Protein AF-0000000076877101 (afdb_homodimer)

Radius of gyration: 29.01 Å; Cα contacts (8 Å, |Δi|>4): 256; chains: 2; bounding box: 84×132×28 Å

Solvent-accessible surface area (backbone atoms only — not comparable to full-atom values): 14189 Å² total; per-residue (Å²): 135,83,81,74,81,75,78,77,70,70,66,74,58,49,72,70,53,48,67,68,64,48,68,69,69,80,59,75,56,67,79,62,73,65,81,62,77,87,63,88,58,64,67,68,50,33,11,82,82,75,69,39,72,47,88,48,38,23,28,36,61,80,17,48,58,29,27,47,70,52,52,51,51,44,43,72,72,70,49,62,43,35,93,74,74,63,43,76,42,89,48,90,58,69,29,52,33,51,41,49,47,50,52,47,50,51,54,53,55,58,65,64,52,67,85,118,136,81,82,74,80,77,78,76,68,70,66,76,57,48,72,71,54,48,65,68,65,49,69,68,70,82,60,75,57,69,78,62,73,64,81,62,76,86,64,89,58,63,65,68,50,34,11,78,82,75,68,38,73,47,86,47,38,24,29,34,61,82,17,48,57,29,28,46,70,52,52,50,50,44,42,72,72,71,49,60,43,35,92,74,76,64,42,77,44,88,48,88,59,70,30,51,32,51,42,46,48,51,51,47,50,52,53,55,56,56,66,67,54,66,86,119

InterPro domains:
  IPR003613 U-box domain [PF04564] (41-112)
  IPR003613 U-box domain [PS51698] (40-114)
  IPR003613 U-box domain [SM00504] (44-107)
  IPR013083 Zinc finger, RING/FYVE/PHD-type [G3DSA:3.30.40.10] (32-115)
  IPR051348 U-box domain-containing ubiquitin ligases [PTHR45647] (1-112)

pLDDT: mean 77.0, std 26.22, range [33.94, 98.94]

Nearest PDB structures (foldseek):
  7xed-assembly1_C  TM=9.890E-01  e=1.936E-07  Oryza sativa Japonica Group
  7xed-assembly1_D  TM=9.614E-01  e=2.362E-07  Oryza sativa Japonica Group
  7c96-assembly1_B  TM=9.802E-01  e=8.340E-07  Glycine soja
  2f42-assembly1_A-2  TM=7.583E-01  e=2.464E-05  Danio rerio
  2c2l-assembly3_C  TM=6.964E-01  e=3.922E-05  Mus musculus

Secondary structure (DSSP, 8-state):
--------TTGGGHHHHHHHHS--------------SS--S-GGGB-TTT-SB-SSEEE-TTS-EEEHHHHHHHHHTT--B-TTT-PBPS----EE-HHHHHHHHHHHHHHHS---/--------TTGGGHHHHHHHHS--------------SS--S-GGGB-TTT-SB-SSEEE-TTS-EEEHHHHHHHHHTT--B-TTT-PBPS----EE-HHHHHHHHHHHHHHHS---

Organism: Aegilops tauschii subsp. strangulata (NCBI:txid200361)

Structure (mmCIF, N/CA/C/O backbone):
data_AF-0000000076877101-model_v1
#
loop_
_entity.id
_entity.type
_entity.pdbx_description
1 polymer 'RING-type E3 ubiquitin transferase'
#
loop_
_atom_site.group_PDB
_atom_site.id
_atom_site.type_symbol
_atom_site.label_atom_id
_atom_site.label_alt_id
_atom_site.label_comp_id
_atom_site.label_asym_id
_atom_site.label_entity_id
_atom_site.label_seq_id
_atom_site.pdbx_PDB_ins_code
_atom_site.Cartn_x
_atom_site.Cartn_y
_atom_site.Cartn_z
_atom_site.occupancy
_atom_site.B_iso_or_equiv
_atom_site.auth_seq_id
_atom_site.auth_comp_id
_atom_site.auth_asym_id
_atom_site.auth_atom_id
_atom_site.pdbx_PDB_model_num
ATOM 1 N N . MET A 1 1 ? -54.219 56.219 13.445 1 34.09 1 MET A N 1
ATOM 2 C CA . MET A 1 1 ? -52.969 56.156 12.656 1 34.09 1 MET A CA 1
ATOM 3 C C . MET A 1 1 ? -52.531 54.688 12.461 1 34.09 1 MET A C 1
ATOM 5 O O . MET A 1 1 ? -52.312 53.969 13.43 1 34.09 1 MET A O 1
ATOM 9 N N . THR A 1 2 ? -52.875 54.094 11.297 1 36.56 2 THR A N 1
ATOM 10 C CA . THR A 1 2 ? -52.688 52.75 10.734 1 36.56 2 THR A CA 1
ATOM 11 C C . THR A 1 2 ? -51.219 52.375 10.711 1 36.56 2 THR A C 1
ATOM 13 O O . THR A 1 2 ? -50.344 53.219 10.484 1 36.56 2 THR A O 1
ATOM 16 N N . ARG A 1 3 ? -50.875 51.469 11.562 1 47.56 3 ARG A N 1
ATOM 17 C CA . ARG A 1 3 ? -49.594 50.75 11.719 1 47.56 3 ARG A CA 1
ATOM 18 C C . ARG A 1 3 ? -49.094 50.25 10.375 1 47.56 3 ARG A C 1
ATOM 20 O O . ARG A 1 3 ? -49.688 49.375 9.758 1 47.56 3 ARG A O 1
ATOM 27 N N . GLU A 1 4 ? -48.5 51.156 9.492 1 41.31 4 GLU A N 1
ATOM 28 C CA . GLU A 1 4 ? -47.969 50.875 8.164 1 41.31 4 GLU A CA 1
ATOM 29 C C . GLU A 1 4 ? -47.062 49.625 8.188 1 41.31 4 GLU A C 1
ATOM 31 O O . GLU A 1 4 ? -46.375 49.375 9.188 1 41.31 4 GLU A O 1
ATOM 36 N N . LYS A 1 5 ? -47.312 48.75 7.289 1 45.34 5 LYS A N 1
ATOM 37 C CA . LYS A 1 5 ? -46.719 47.5 6.801 1 45.34 5 LYS A CA 1
ATOM 38 C C . LYS A 1 5 ? -45.219 47.656 6.594 1 45.34 5 LYS A C 1
ATOM 40 O O . LYS A 1 5 ? -44.781 48.469 5.789 1 45.34 5 LYS A O 1
ATOM 45 N N . ARG A 1 6 ? -44.375 47.375 7.617 1 48.03 6 ARG A N 1
ATOM 46 C CA . ARG A 1 6 ? -42.938 47.281 7.465 1 48.03 6 ARG A CA 1
ATOM 47 C C . ARG A 1 6 ? -42.562 46.312 6.34 1 48.03 6 ARG A C 1
ATOM 49 O O . ARG A 1 6 ? -43.031 45.188 6.305 1 48.03 6 ARG A O 1
ATOM 56 N N . PRO A 1 7 ? -42.125 46.781 5.133 1 46.41 7 PRO A N 1
ATOM 57 C CA . PRO A 1 7 ? -41.719 45.938 4.012 1 46.41 7 PRO A CA 1
ATOM 58 C C . PRO A 1 7 ?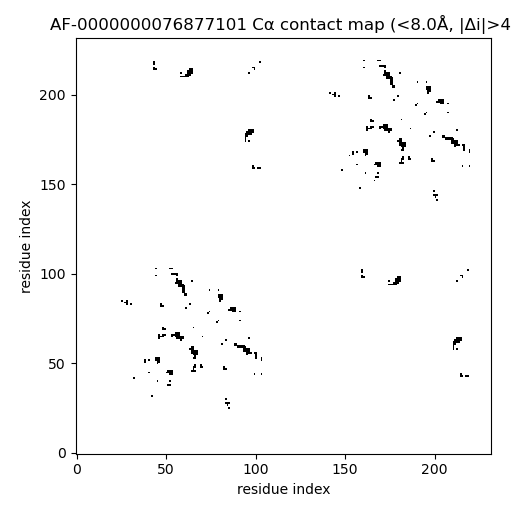 -40.75 44.844 4.422 1 46.41 7 PRO A C 1
ATOM 60 O O . PRO A 1 7 ? -39.969 45 5.367 1 46.41 7 PRO A O 1
ATOM 63 N N . ASP A 1 8 ? -41.125 43.531 4.277 1 42.31 8 ASP A N 1
ATOM 64 C CA . ASP A 1 8 ? -40.406 42.281 4.465 1 42.31 8 ASP A CA 1
ATOM 65 C C . ASP A 1 8 ? -39.094 42.281 3.688 1 42.31 8 ASP A C 1
ATOM 67 O O . ASP A 1 8 ? -39.094 42.188 2.461 1 42.31 8 ASP A O 1
ATOM 71 N N . LEU A 1 9 ? -38.094 43.094 4.117 1 47.84 9 LEU A N 1
ATOM 72 C CA . LEU A 1 9 ? -36.719 43.188 3.611 1 47.84 9 LEU A CA 1
ATOM 73 C C . LEU A 1 9 ? -36.125 41.812 3.42 1 47.84 9 LEU A C 1
ATOM 75 O O . LEU A 1 9 ? -35 41.688 2.916 1 47.84 9 LEU A O 1
ATOM 79 N N . LEU A 1 10 ? -36.781 40.781 3.863 1 47.84 10 LEU A N 1
ATOM 80 C CA . LEU A 1 10 ? -36.156 39.469 3.809 1 47.84 10 LEU A CA 1
ATOM 81 C C . LEU A 1 10 ? -36.031 38.969 2.369 1 47.84 10 LEU A C 1
ATOM 83 O O . LEU A 1 10 ? -35.125 38.188 2.049 1 47.84 10 LEU A O 1
ATOM 87 N N . THR A 1 11 ? -36.875 39.469 1.433 1 45.69 11 THR A N 1
ATOM 88 C CA . THR A 1 11 ? -36.875 38.781 0.138 1 45.69 11 THR A CA 1
ATOM 89 C C . THR A 1 11 ? -35.656 39.188 -0.667 1 45.69 11 THR A C 1
ATOM 91 O O . THR A 1 11 ? -35.219 38.469 -1.562 1 45.69 11 THR A O 1
ATOM 94 N N . LYS A 1 12 ? -35.156 40.469 -0.638 1 45.28 12 LYS A N 1
ATOM 95 C CA . LYS A 1 12 ? -34.188 40.906 -1.624 1 45.28 12 LYS A CA 1
ATOM 96 C C . LYS A 1 12 ? -32.812 40.344 -1.335 1 45.28 12 LYS A C 1
ATOM 98 O O . LYS A 1 12 ? -31.875 40.531 -2.105 1 45.28 12 LYS A O 1
ATOM 103 N N . VAL A 1 13 ? -32.562 39.938 -0.136 1 51.44 13 VAL A N 1
ATOM 104 C CA . VAL A 1 13 ? -31.188 39.531 0.134 1 51.44 13 VAL A CA 1
ATOM 105 C C . VAL A 1 13 ? -30.984 38.094 -0.354 1 51.44 13 VAL A C 1
ATOM 107 O O . VAL A 1 13 ? -29.891 37.531 -0.226 1 51.44 13 VAL A O 1
ATOM 110 N N . TRP A 1 14 ? -32 37.406 -0.933 1 48.5 14 TRP A N 1
ATOM 111 C CA . TRP A 1 14 ? -31.844 36 -1.299 1 48.5 14 TRP A CA 1
ATOM 112 C C . TRP A 1 14 ? -30.906 35.875 -2.5 1 48.5 14 TRP A C 1
ATOM 114 O O . TRP A 1 14 ? -30.109 34.938 -2.57 1 48.5 14 TRP A O 1
ATOM 124 N N . PRO A 1 15 ? -31.078 36.719 -3.537 1 45.41 15 PRO A N 1
ATOM 125 C CA . PRO A 1 15 ? -30.266 36.406 -4.715 1 45.41 15 PRO A CA 1
ATOM 126 C C . PRO A 1 15 ? -28.766 36.531 -4.441 1 45.41 15 PRO A C 1
ATOM 128 O O . PRO A 1 15 ? -27.938 35.969 -5.152 1 45.41 15 PRO A O 1
ATOM 131 N N . VAL A 1 16 ? -28.328 37.5 -3.691 1 48.97 16 VAL A N 1
ATOM 132 C CA . VAL A 1 16 ? -26.891 37.719 -3.514 1 48.97 16 VAL A CA 1
ATOM 133 C C . VAL A 1 16 ? -26.297 36.562 -2.715 1 48.97 16 VAL A C 1
ATOM 135 O O . VAL A 1 16 ? -25.141 36.188 -2.912 1 48.97 16 VAL A O 1
ATOM 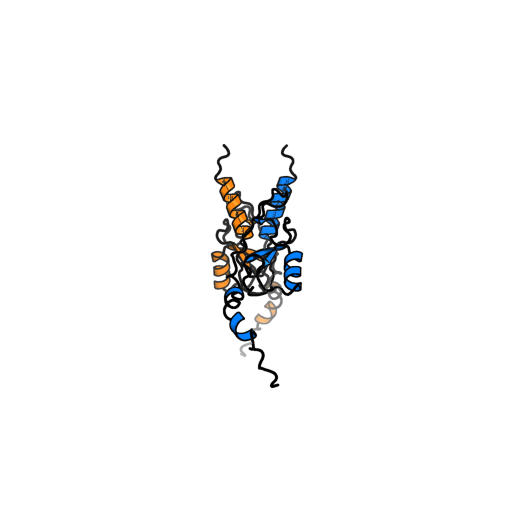138 N N . VAL A 1 17 ? -27.062 36.062 -1.739 1 51.53 17 VAL A N 1
ATOM 139 C CA . VAL A 1 17 ? -26.453 35.031 -0.875 1 51.53 17 VAL A CA 1
ATOM 140 C C . VAL A 1 17 ? -26.484 33.688 -1.571 1 51.53 17 VAL A C 1
ATOM 142 O O . VAL A 1 17 ? -25.844 32.719 -1.116 1 51.53 17 VAL A O 1
ATOM 145 N N . GLU A 1 18 ? -27.25 33.531 -2.65 1 46.06 18 GLU A N 1
ATOM 146 C CA . GLU A 1 18 ? -27.297 32.219 -3.311 1 46.06 18 GLU A CA 1
ATOM 147 C C . GLU A 1 18 ? -25.922 31.797 -3.824 1 46.06 18 GLU A C 1
ATOM 149 O O . GLU A 1 18 ? -25.531 30.641 -3.699 1 46.06 18 GLU A O 1
ATOM 154 N N . PRO A 1 19 ? -25.312 32.719 -4.578 1 42.44 19 PRO A N 1
ATOM 155 C CA . PRO A 1 19 ? -24.094 32.156 -5.121 1 42.44 19 PRO A CA 1
ATOM 156 C C . PRO A 1 19 ? -23.094 31.734 -4.031 1 42.44 19 PRO A C 1
ATOM 158 O O . PRO A 1 19 ? -22.156 30.984 -4.305 1 42.44 19 PRO A O 1
ATOM 161 N N . LEU A 1 20 ? -23.078 32.375 -2.908 1 42.19 20 LEU A N 1
ATOM 162 C CA . LEU A 1 20 ? -22.094 32.031 -1.896 1 42.19 20 LEU A CA 1
ATOM 163 C C . LEU A 1 20 ? -22.344 30.625 -1.355 1 42.19 20 LEU A C 1
ATOM 165 O O . LEU A 1 20 ? -21.453 30 -0.775 1 42.19 20 LEU A O 1
ATOM 169 N N . ILE A 1 21 ? -23.594 30.188 -1.267 1 41.97 21 ILE A N 1
ATOM 170 C CA . ILE A 1 21 ? -23.844 28.844 -0.77 1 41.97 21 ILE A CA 1
ATOM 171 C C . ILE A 1 21 ? -23.359 27.812 -1.79 1 41.97 21 ILE A C 1
ATOM 173 O O . ILE A 1 21 ? -23.5 26.609 -1.581 1 41.97 21 ILE A O 1
ATOM 177 N N . ARG A 1 22 ? -23.266 28.219 -3.012 1 39.84 22 ARG A N 1
ATOM 178 C CA . ARG A 1 22 ? -22.688 27.141 -3.805 1 39.84 22 ARG A CA 1
ATOM 179 C C . ARG A 1 22 ? -21.344 26.703 -3.246 1 39.84 22 ARG A C 1
ATOM 181 O O . ARG A 1 22 ? -20.453 27.531 -3.064 1 39.84 22 ARG A O 1
ATOM 188 N N . LYS A 1 23 ? -21.391 25.594 -2.518 1 37.59 23 LYS A N 1
ATOM 189 C CA . LYS A 1 23 ? -20.141 24.984 -2.035 1 37.59 23 LYS A CA 1
ATOM 190 C C . LYS A 1 23 ? -19.031 25.141 -3.062 1 37.59 23 LYS A C 1
ATOM 192 O O . LYS A 1 23 ? -19.203 24.797 -4.234 1 37.59 23 LYS A O 1
ATOM 197 N N . PRO A 1 24 ? -18.078 26.141 -2.936 1 38.06 24 PRO A N 1
ATOM 198 C CA . PRO A 1 24 ? -17.016 26.094 -3.943 1 38.06 24 PRO A CA 1
ATOM 199 C C . PRO A 1 24 ? -16.766 24.688 -4.465 1 38.06 24 PRO A C 1
ATOM 201 O O . PRO A 1 24 ? -17.047 23.703 -3.777 1 38.06 24 PRO A O 1
ATOM 204 N N . PRO A 1 25 ? -16.734 24.469 -5.742 1 36.94 25 PRO A N 1
ATOM 205 C CA . PRO A 1 25 ? -16.203 23.156 -6.09 1 36.94 25 PRO A CA 1
ATOM 206 C C . PRO A 1 25 ? -15.07 22.719 -5.156 1 36.94 25 PRO A C 1
ATOM 208 O O . PRO A 1 25 ? -14.414 23.547 -4.535 1 36.94 25 PRO A O 1
ATOM 211 N N . ALA A 1 26 ? -15.102 21.484 -4.652 1 37.72 26 ALA A N 1
ATOM 212 C CA . ALA A 1 26 ? -13.992 20.922 -3.883 1 37.72 26 ALA A CA 1
ATOM 213 C C . ALA A 1 26 ? -12.656 21.453 -4.395 1 37.72 26 ALA A C 1
ATOM 215 O O . ALA A 1 26 ? -12.266 21.172 -5.531 1 37.72 26 ALA A O 1
ATOM 216 N N . ALA A 1 27 ? -12.273 22.688 -4.234 1 37.41 27 ALA A N 1
ATOM 217 C CA . ALA A 1 27 ? -10.898 23.078 -4.547 1 37.41 27 ALA A CA 1
ATOM 218 C C . ALA A 1 27 ? -9.938 21.906 -4.363 1 37.41 27 ALA A C 1
ATOM 220 O O . ALA A 1 27 ? -10.156 21.047 -3.514 1 37.41 27 ALA A O 1
ATOM 221 N N . PRO A 1 28 ? -9.305 21.453 -5.434 1 40 28 PRO A N 1
ATOM 222 C CA . PRO A 1 28 ? -8.289 20.438 -5.125 1 40 28 PRO A CA 1
ATOM 223 C C . PRO A 1 28 ? -7.496 20.766 -3.861 1 40 28 PRO A C 1
ATOM 225 O O . PRO A 1 28 ? -7.012 21.891 -3.707 1 40 28 PRO A O 1
ATOM 228 N N . TRP A 1 29 ? -7.988 20.422 -2.676 1 36.59 29 TRP A N 1
ATOM 229 C CA . TRP A 1 29 ? -7.141 20.594 -1.498 1 36.59 29 TRP A CA 1
ATOM 230 C C . TRP A 1 29 ? -5.664 20.531 -1.879 1 36.59 29 TRP A C 1
ATOM 232 O O . TRP A 1 29 ? -5.23 19.625 -2.594 1 36.59 29 TRP A O 1
ATOM 242 N N . PRO A 1 30 ? -5.02 21.625 -2.158 1 37.66 30 PRO A N 1
ATOM 243 C CA . PRO A 1 30 ? -3.592 21.516 -2.469 1 37.66 30 PRO A CA 1
ATOM 244 C C . PRO A 1 30 ? -2.932 20.328 -1.768 1 37.66 30 PRO A C 1
ATOM 246 O O . PRO A 1 30 ? -3.211 20.062 -0.595 1 37.66 30 PRO A O 1
ATOM 249 N N . TYR A 1 31 ? -2.885 19.188 -2.443 1 40.59 31 TYR A N 1
ATOM 250 C CA . TYR A 1 31 ? -1.827 18.328 -1.901 1 40.59 31 TYR A CA 1
ATOM 251 C C . TYR A 1 31 ? -0.696 19.172 -1.326 1 40.59 31 TYR A C 1
ATOM 253 O O . TYR A 1 31 ? 0.129 19.719 -2.07 1 40.59 31 TYR A O 1
ATOM 261 N N . VAL A 1 32 ? -1.06 20.172 -0.537 1 34.5 32 VAL A N 1
ATOM 262 C CA . VAL A 1 32 ? 0.008 20.922 0.11 1 34.5 32 VAL A CA 1
ATOM 263 C C . VAL A 1 32 ? 1.109 19.969 0.571 1 34.5 32 VAL A C 1
ATOM 265 O O . VAL A 1 32 ? 0.858 19.062 1.359 1 34.5 32 VAL A O 1
ATOM 268 N N . GLN A 1 33 ? 1.848 19.469 -0.412 1 39.47 33 GLN A N 1
ATOM 269 C CA . GLN A 1 33 ? 3.137 19.031 0.106 1 39.47 33 GLN A CA 1
ATOM 270 C C . GLN A 1 33 ? 3.664 19.984 1.17 1 39.47 33 GLN A C 1
ATOM 272 O O . GLN A 1 33 ? 4.23 21.031 0.846 1 39.47 33 GLN A O 1
ATOM 277 N N . SER A 1 34 ? 2.814 20.375 2.041 1 35.78 34 SER A N 1
ATOM 278 C CA . SER A 1 34 ? 3.42 21.234 3.059 1 35.78 34 SER A CA 1
ATOM 279 C C . SER A 1 34 ? 4.836 20.766 3.389 1 35.78 34 SER A C 1
ATOM 281 O O . SER A 1 34 ? 5.074 19.578 3.629 1 35.78 34 SER A O 1
ATOM 283 N N . ALA A 1 35 ? 5.781 21.422 2.795 1 37.06 35 ALA A N 1
ATOM 284 C CA . ALA A 1 35 ? 7.176 21.375 3.227 1 37.06 35 ALA A CA 1
ATOM 285 C C . ALA A 1 35 ? 7.273 21.297 4.75 1 37.06 35 ALA A C 1
ATOM 287 O O . ALA A 1 35 ? 7.777 22.234 5.391 1 37.06 35 ALA A O 1
ATOM 288 N N . VAL A 1 36 ? 6.207 21.172 5.434 1 37.91 36 VAL A N 1
ATOM 289 C CA . VAL A 1 36 ? 6.445 21.438 6.844 1 37.91 36 VAL A CA 1
ATOM 290 C C . VAL A 1 36 ? 7.715 20.734 7.305 1 37.91 36 VAL A C 1
ATOM 292 O O . VAL A 1 36 ? 8.633 21.359 7.832 1 37.91 36 VAL A O 1
ATOM 295 N N . THR A 1 37 ? 7.523 19.797 8.477 1 40.06 37 THR A N 1
ATOM 296 C CA . THR A 1 37 ? 8.586 19.484 9.422 1 40.06 37 THR A CA 1
ATOM 297 C C . THR A 1 37 ? 9.75 18.797 8.727 1 40.06 37 THR A C 1
ATOM 299 O O . THR A 1 37 ? 9.586 18.25 7.629 1 40.06 37 THR A O 1
ATOM 302 N N . GLY A 1 38 ? 10.977 18.844 9.469 1 44.06 38 GLY A N 1
ATOM 303 C CA . GLY A 1 38 ? 12.344 18.344 9.438 1 44.06 38 GLY A CA 1
ATOM 304 C C . GLY A 1 38 ? 12.461 16.938 8.875 1 44.06 38 GLY A C 1
ATOM 305 O O . GLY A 1 38 ? 13.516 16.312 8.977 1 44.06 38 GLY A O 1
ATOM 306 N N . SER A 1 39 ? 11.312 16.219 8.789 1 56.22 39 SER A N 1
ATOM 307 C CA . SER A 1 39 ? 11.758 14.875 8.43 1 56.22 39 SER A CA 1
ATOM 308 C C . SER A 1 39 ? 12.18 14.805 6.965 1 56.22 39 SER A C 1
ATOM 310 O O . SER A 1 39 ? 11.469 15.289 6.086 1 56.22 39 SER A O 1
ATOM 312 N N . TYR A 1 40 ? 13.328 14.82 6.609 1 77.81 40 TYR A N 1
ATOM 313 C CA . TYR A 1 40 ? 14.055 14.57 5.371 1 77.81 40 TYR A CA 1
ATOM 314 C C . TYR A 1 40 ? 13.562 13.289 4.707 1 77.81 40 TYR A C 1
ATOM 316 O O . TYR A 1 40 ? 14.047 12.914 3.633 1 77.81 40 TYR A O 1
ATOM 324 N N . ALA A 1 41 ? 12.305 12.836 5.273 1 90.44 41 ALA A N 1
ATOM 325 C CA . ALA A 1 41 ? 11.844 11.57 4.699 1 90.44 41 ALA A CA 1
ATOM 326 C C . ALA A 1 41 ? 11.016 11.812 3.441 1 90.44 41 ALA A C 1
ATOM 328 O O . ALA A 1 41 ? 10.32 12.82 3.332 1 90.44 41 ALA A O 1
ATOM 329 N N . PRO A 1 42 ? 11.109 10.938 2.486 1 94.06 42 PRO A N 1
ATOM 330 C CA . PRO A 1 42 ? 10.242 11.055 1.309 1 94.06 42 PRO A CA 1
ATOM 331 C C . PRO A 1 42 ? 8.773 11.234 1.674 1 94.06 42 PRO A C 1
ATOM 333 O O . PRO A 1 42 ? 8.289 10.617 2.623 1 94.06 42 PRO A O 1
ATOM 336 N N . ASN A 1 43 ? 8.07 11.938 0.983 1 95 43 ASN A N 1
ATOM 337 C CA . ASN A 1 43 ? 6.695 12.32 1.293 1 95 43 ASN A CA 1
ATOM 338 C C . ASN A 1 43 ? 5.773 11.109 1.33 1 95 43 ASN A C 1
ATOM 340 O O . ASN A 1 43 ? 4.805 11.078 2.092 1 95 4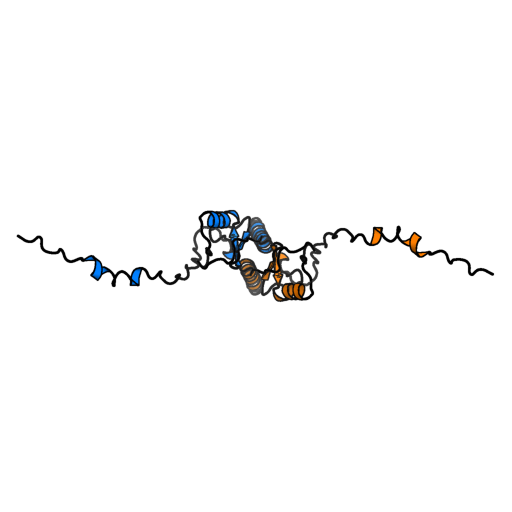3 ASN A O 1
ATOM 344 N N . HIS A 1 44 ? 6.027 10.164 0.473 1 96.69 44 HIS A N 1
ATOM 345 C CA . HIS A 1 44 ? 5.125 9.023 0.356 1 96.69 44 HIS A CA 1
ATOM 346 C C . HIS A 1 44 ? 5.207 8.133 1.588 1 96.69 44 HIS A C 1
ATOM 348 O O . HIS A 1 44 ? 4.395 7.219 1.751 1 96.69 44 HIS A O 1
ATOM 354 N N . LEU A 1 45 ? 6.152 8.383 2.475 1 98.12 45 LEU A N 1
ATOM 355 C CA . L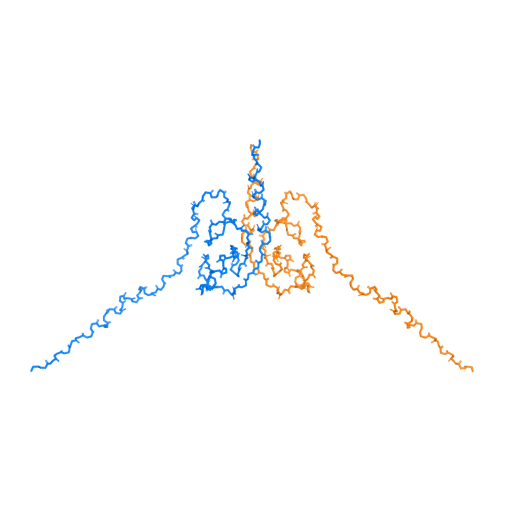EU A 1 45 ? 6.273 7.629 3.715 1 98.12 45 LEU A CA 1
ATOM 356 C C . LEU A 1 45 ? 5.602 8.367 4.871 1 98.12 45 LEU A C 1
ATOM 358 O O . LEU A 1 45 ? 5.445 7.809 5.957 1 98.12 45 LEU A O 1
ATOM 362 N N . ILE A 1 46 ? 5.188 9.625 4.648 1 97.94 46 ILE A N 1
ATOM 363 C CA . ILE A 1 46 ? 4.613 10.516 5.656 1 97.94 46 ILE A CA 1
ATOM 364 C C . ILE A 1 46 ? 3.09 10.43 5.613 1 97.94 46 ILE A C 1
ATOM 366 O O . ILE A 1 46 ? 2.492 10.461 4.535 1 97.94 46 ILE A O 1
ATOM 370 N N . CYS A 1 47 ? 2.502 10.25 6.715 1 98.56 47 CYS A N 1
ATOM 371 C CA . CYS A 1 47 ? 1.046 10.258 6.797 1 98.56 47 CYS A CA 1
ATOM 372 C C . CYS A 1 47 ? 0.486 11.648 6.523 1 98.56 47 CYS A C 1
ATOM 374 O O . CYS A 1 47 ? 0.86 12.609 7.191 1 98.56 47 CYS A O 1
ATOM 376 N N . PRO A 1 48 ? -0.491 11.719 5.629 1 98.06 48 PRO A N 1
ATOM 377 C CA . PRO A 1 48 ? -1.023 13.047 5.301 1 98.06 48 PRO A CA 1
ATOM 378 C C . PRO A 1 48 ? -1.842 13.648 6.438 1 98.06 48 PRO A C 1
ATOM 380 O O . PRO A 1 48 ? -2.064 14.867 6.461 1 98.06 48 PRO A O 1
ATOM 383 N N . ILE A 1 49 ? -2.395 12.859 7.324 1 98 49 ILE A N 1
ATOM 384 C CA . ILE A 1 49 ? -3.178 13.359 8.445 1 98 49 ILE A CA 1
ATOM 385 C C . ILE A 1 49 ? -2.248 13.758 9.594 1 98 49 ILE A C 1
ATOM 387 O O . ILE A 1 49 ? -2.281 14.891 10.062 1 98 49 ILE A O 1
ATOM 391 N N . SER A 1 50 ? -1.356 12.836 10.07 1 97.62 50 SER A N 1
ATOM 392 C CA . SER A 1 50 ? -0.518 13.07 11.234 1 97.62 50 SER A CA 1
ATOM 393 C C . SER A 1 50 ? 0.755 13.828 10.867 1 97.62 50 SER A C 1
ATOM 395 O O . SER A 1 50 ? 1.448 14.352 11.734 1 97.62 50 SER A O 1
ATOM 397 N N . MET A 1 51 ? 1.149 13.797 9.625 1 96.81 51 MET A N 1
ATOM 398 C CA . MET A 1 51 ? 2.322 14.484 9.086 1 96.81 51 MET A CA 1
ATOM 399 C C . MET A 1 51 ? 3.605 13.922 9.688 1 96.81 51 MET A C 1
ATOM 401 O O . MET A 1 51 ? 4.59 14.641 9.844 1 96.81 51 MET A O 1
ATOM 405 N N . ASP A 1 52 ? 3.605 12.711 10.062 1 97 52 ASP A N 1
ATOM 406 C CA . ASP A 1 52 ? 4.754 11.961 10.562 1 97 52 ASP A CA 1
ATOM 407 C C . ASP A 1 52 ? 4.977 10.688 9.742 1 97 52 ASP A C 1
ATOM 409 O O . ASP A 1 52 ? 4.07 10.227 9.047 1 97 52 ASP A O 1
ATOM 413 N N . ILE A 1 53 ? 6.234 10.203 9.828 1 97.75 53 ILE A N 1
ATOM 414 C CA . ILE A 1 53 ? 6.492 8.906 9.211 1 97.75 53 ILE A CA 1
ATOM 415 C C . ILE A 1 53 ? 5.531 7.863 9.773 1 97.75 53 ILE A C 1
ATOM 417 O O . ILE A 1 53 ? 5.312 7.805 10.984 1 97.75 53 ILE A O 1
ATOM 421 N N . MET A 1 54 ? 4.984 7.082 8.914 1 98.44 54 MET A N 1
ATOM 422 C CA . MET A 1 54 ? 3.961 6.141 9.359 1 98.44 54 MET A CA 1
ATOM 423 C C . MET A 1 54 ? 4.594 4.957 10.086 1 98.44 54 MET A C 1
ATOM 425 O O . MET A 1 54 ? 5.641 4.457 9.672 1 98.44 54 MET A O 1
ATOM 429 N N . LYS A 1 55 ? 3.928 4.535 11.141 1 98.56 55 LYS A N 1
ATOM 430 C CA . LYS A 1 55 ? 4.344 3.352 11.891 1 98.56 55 LYS A CA 1
ATOM 431 C C . LYS A 1 55 ? 3.443 2.16 11.578 1 98.56 55 LYS A C 1
ATOM 433 O O . LYS A 1 55 ? 3.889 1.011 11.625 1 98.56 55 LYS A O 1
ATOM 438 N N . ASP A 1 56 ? 2.248 2.426 11.32 1 98.81 56 ASP A N 1
ATOM 439 C CA . ASP A 1 56 ? 1.235 1.436 10.969 1 98.81 56 ASP A CA 1
ATOM 440 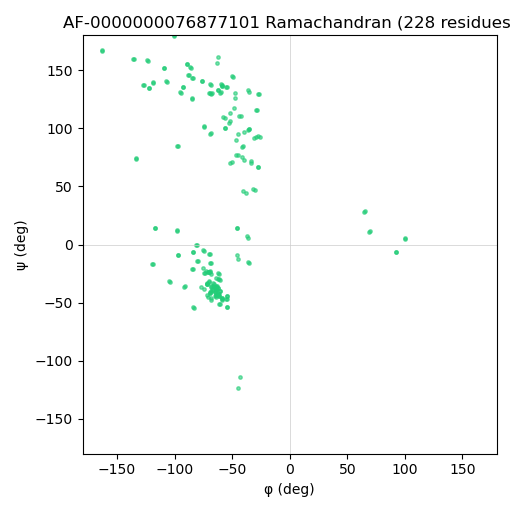C C . ASP A 1 56 ? 0.43 1.884 9.75 1 98.81 56 ASP A C 1
ATOM 442 O O . ASP A 1 56 ? -0.746 2.234 9.875 1 98.81 56 ASP A O 1
ATOM 446 N N . PRO A 1 57 ? 1.098 1.787 8.617 1 98.94 57 PRO A N 1
ATOM 447 C CA . PRO A 1 57 ? 0.433 2.275 7.41 1 98.94 57 PRO A CA 1
ATOM 448 C C . PRO A 1 57 ? -0.742 1.396 6.988 1 98.94 57 PRO A C 1
A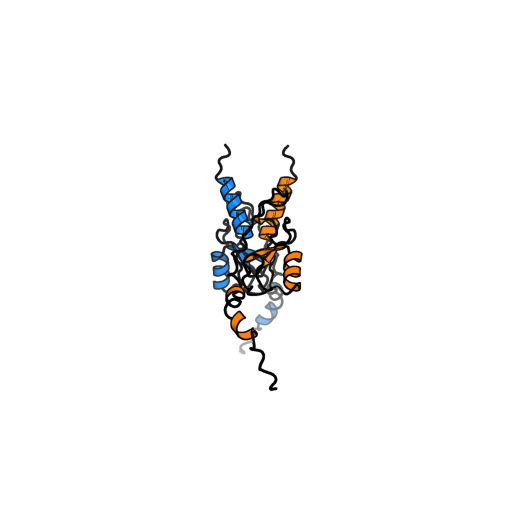TOM 450 O O . PRO A 1 57 ? -0.61 0.172 6.926 1 98.94 57 PRO A O 1
ATOM 453 N N . GLN A 1 58 ? -1.879 2.008 6.727 1 98.94 58 GLN A N 1
ATOM 454 C CA . GLN A 1 58 ? -3.098 1.359 6.25 1 98.94 58 GLN A CA 1
ATOM 455 C C . GLN A 1 58 ? -3.625 2.037 4.988 1 98.94 58 GLN A C 1
ATOM 457 O O . GLN A 1 58 ? -3.648 3.266 4.902 1 98.94 58 GLN A O 1
ATOM 462 N N . VAL A 1 59 ? -4.039 1.234 4.031 1 98.81 59 VAL A N 1
ATOM 463 C CA . VAL A 1 59 ? -4.625 1.771 2.809 1 98.81 59 VAL A CA 1
ATOM 464 C C . VAL A 1 59 ? -6.141 1.854 2.953 1 98.81 59 VAL A C 1
ATOM 466 O O . VAL A 1 59 ? -6.773 0.923 3.455 1 98.81 59 VAL A O 1
ATOM 469 N N . ALA A 1 60 ? -6.672 2.955 2.527 1 98.62 60 ALA A N 1
ATOM 470 C CA . ALA A 1 60 ? -8.117 3.145 2.531 1 98.62 60 ALA A CA 1
ATOM 471 C C . ALA A 1 60 ? -8.703 2.918 1.139 1 98.62 60 ALA A C 1
ATOM 473 O O . ALA A 1 60 ? -7.973 2.6 0.197 1 98.62 60 ALA A O 1
ATOM 474 N N . SER A 1 61 ? -10.031 3.062 1.068 1 97.81 61 SER A N 1
ATOM 475 C CA . SER A 1 61 ? -10.727 2.719 -0.166 1 97.81 61 SER A CA 1
ATOM 476 C C . SER A 1 61 ? -10.383 3.695 -1.285 1 97.81 61 SER A C 1
ATOM 478 O O . SER A 1 61 ? -10.594 3.398 -2.463 1 97.81 61 SER A O 1
ATOM 480 N N . ASP A 1 62 ? -9.812 4.848 -0.935 1 97.69 62 ASP A N 1
ATOM 481 C CA . ASP A 1 62 ? -9.422 5.824 -1.944 1 97.69 62 ASP A CA 1
ATOM 482 C C . ASP A 1 62 ? -8.047 5.488 -2.525 1 97.69 62 ASP A C 1
ATOM 484 O O . ASP A 1 62 ? -7.574 6.164 -3.441 1 97.69 62 ASP A O 1
ATOM 488 N N . GLY A 1 63 ? -7.348 4.496 -1.98 1 98.38 63 GLY A N 1
ATOM 489 C CA . GLY A 1 63 ? -6.043 4.098 -2.48 1 98.38 63 GLY A CA 1
ATOM 490 C C . GLY A 1 63 ? -4.895 4.797 -1.775 1 98.38 63 GLY A C 1
ATOM 491 O O . GLY A 1 63 ? -3.729 4.469 -2 1 98.38 63 GLY A O 1
ATOM 492 N N . PHE A 1 64 ? -5.188 5.73 -0.937 1 98.62 64 PHE A N 1
ATOM 493 C CA . PHE A 1 64 ? -4.137 6.41 -0.186 1 98.62 64 PHE A CA 1
ATOM 494 C C . PHE A 1 64 ? -3.848 5.68 1.121 1 98.62 64 PHE A C 1
ATOM 496 O O . PHE A 1 64 ? -4.688 4.922 1.613 1 98.62 64 PHE A O 1
ATOM 503 N N . THR A 1 65 ? -2.662 5.902 1.569 1 98.88 65 THR A N 1
ATOM 504 C CA . THR A 1 65 ? -2.227 5.254 2.803 1 98.88 65 THR A CA 1
ATOM 505 C C . THR A 1 65 ? -2.148 6.262 3.943 1 98.88 65 THR A C 1
ATOM 507 O O . THR A 1 65 ? -1.692 7.391 3.752 1 98.88 65 THR A O 1
ATOM 510 N N . TYR A 1 66 ? -2.566 5.812 5.109 1 98.88 66 TYR A N 1
ATOM 511 C CA . TYR A 1 66 ? -2.59 6.648 6.305 1 98.88 66 TYR A CA 1
ATOM 512 C C . TYR A 1 66 ? -2.053 5.891 7.512 1 98.88 66 TYR A C 1
ATOM 514 O O . TYR A 1 66 ? -2.027 4.656 7.516 1 98.88 66 TYR A O 1
ATOM 522 N N . GLU A 1 67 ? -1.654 6.652 8.484 1 98.88 67 GLU A N 1
ATOM 523 C CA . GLU A 1 67 ? -1.444 6.078 9.805 1 98.88 67 GLU A CA 1
ATOM 524 C C . GLU A 1 67 ? -2.746 5.52 10.383 1 98.88 67 GLU A C 1
ATOM 526 O O . GLU A 1 67 ? -3.773 6.203 10.375 1 98.88 67 GLU A O 1
ATOM 531 N N . ALA A 1 68 ? -2.701 4.359 10.891 1 98.81 68 ALA A N 1
ATOM 532 C CA . ALA A 1 68 ? -3.891 3.652 11.359 1 98.81 68 ALA A CA 1
ATOM 533 C C . ALA A 1 68 ? -4.668 4.5 12.359 1 98.81 68 ALA A C 1
ATOM 535 O O . ALA A 1 68 ? -5.863 4.742 12.18 1 98.81 68 ALA A O 1
ATOM 536 N N . GLU A 1 69 ? -4.023 4.965 13.383 1 98.75 69 GLU A N 1
ATOM 537 C CA . GLU A 1 69 ? -4.695 5.727 14.43 1 98.75 69 GLU A CA 1
ATOM 538 C C . GLU A 1 69 ? -5.293 7.02 13.883 1 98.75 69 GLU A C 1
ATOM 540 O O . GLU A 1 69 ? -6.391 7.418 14.273 1 98.75 69 GLU A O 1
ATOM 545 N N . ALA A 1 70 ? -4.586 7.594 12.992 1 98.81 70 ALA A N 1
ATOM 546 C CA . ALA A 1 70 ? -5.02 8.875 12.438 1 98.81 70 ALA A CA 1
ATOM 547 C C . ALA A 1 70 ? -6.285 8.703 11.602 1 98.81 70 ALA A C 1
ATOM 549 O O . ALA A 1 70 ? -7.246 9.461 11.758 1 98.81 70 ALA A O 1
ATOM 550 N N . ILE A 1 71 ? -6.344 7.73 10.711 1 98.81 71 ILE A N 1
ATOM 551 C CA . ILE A 1 71 ? -7.496 7.543 9.836 1 98.81 71 ILE A CA 1
ATOM 552 C C . ILE A 1 71 ? -8.68 7.023 10.641 1 98.81 71 ILE A C 1
ATOM 554 O O . ILE A 1 71 ? -9.836 7.367 10.359 1 98.81 71 ILE A O 1
ATOM 558 N N . MET A 1 72 ? -8.422 6.254 11.602 1 98.69 72 MET A N 1
ATOM 559 C CA . MET A 1 72 ? -9.508 5.785 12.461 1 98.69 72 MET A CA 1
ATOM 560 C C . MET A 1 72 ? -10.141 6.945 13.219 1 98.69 72 MET A C 1
ATOM 562 O O . MET A 1 72 ? -11.367 7.016 13.344 1 98.69 72 MET A O 1
ATOM 566 N N . ARG A 1 73 ? -9.312 7.805 13.758 1 98.62 73 ARG A N 1
ATOM 567 C CA . ARG A 1 73 ? -9.82 9 14.422 1 98.62 73 ARG A CA 1
ATOM 568 C C . ARG A 1 73 ? -10.617 9.867 13.445 1 98.62 73 ARG A C 1
ATOM 570 O O . ARG A 1 73 ? -11.641 10.445 13.82 1 98.62 73 ARG A O 1
ATOM 577 N N . TRP A 1 74 ? -10.078 9.922 12.258 1 98.5 74 TRP A N 1
ATOM 578 C CA . TRP A 1 74 ? -10.766 10.641 11.195 1 98.5 74 TRP A CA 1
ATOM 579 C C . TRP A 1 74 ? -12.188 10.117 11.008 1 98.5 74 TRP A C 1
ATOM 581 O O . TRP A 1 74 ? -13.141 10.898 11 1 98.5 74 TRP A O 1
ATOM 591 N N . PHE A 1 75 ? -12.359 8.852 10.961 1 98.19 75 PHE A N 1
ATOM 592 C CA . PHE A 1 75 ? -13.656 8.211 10.789 1 98.19 75 PHE A CA 1
ATOM 593 C C . PHE A 1 75 ? -14.523 8.406 12.031 1 98.19 75 PHE A C 1
ATOM 595 O O . PHE A 1 75 ? -15.719 8.664 11.922 1 98.19 75 PHE A O 1
ATOM 602 N N . ASP A 1 76 ? -13.891 8.289 13.164 1 97.88 76 ASP A N 1
ATOM 603 C CA . ASP A 1 76 ? -14.602 8.414 14.43 1 97.88 76 ASP A CA 1
ATOM 604 C C . ASP A 1 76 ? -15.211 9.805 14.586 1 97.88 76 ASP A C 1
ATOM 606 O O . ASP A 1 76 ? -16.219 9.984 15.281 1 97.88 76 ASP A O 1
ATOM 610 N N . GLY A 1 77 ? -14.555 10.727 13.984 1 97.56 77 GLY A N 1
ATOM 611 C CA . GLY A 1 77 ? -15.055 12.094 14.016 1 97.56 77 GLY A CA 1
ATOM 612 C C . GLY A 1 77 ? -16.25 12.305 13.109 1 97.56 77 GLY A C 1
ATOM 613 O O . GLY A 1 77 ? -16.812 13.406 13.062 1 97.56 77 GLY A O 1
ATOM 614 N N . GLY A 1 78 ? -16.656 11.312 12.32 1 96.88 78 GLY A N 1
ATOM 615 C CA . GLY A 1 78 ? -17.828 11.383 11.469 1 96.88 78 GLY A CA 1
ATOM 616 C C . GLY A 1 78 ? -17.5 11.672 10.016 1 96.88 78 GLY A C 1
ATOM 617 O O . GLY A 1 78 ? -18.391 11.844 9.195 1 96.88 78 GLY A O 1
ATOM 618 N N . ASN A 1 79 ? -16.188 11.719 9.727 1 97.31 79 ASN A N 1
ATOM 619 C CA . ASN A 1 79 ? -15.773 12.008 8.359 1 97.31 79 ASN A CA 1
ATOM 620 C C . ASN A 1 79 ? -15.758 10.75 7.496 1 97.31 79 ASN A C 1
ATOM 622 O O . ASN A 1 79 ? -15.086 9.773 7.824 1 97.31 79 ASN A O 1
ATOM 626 N N . ASN A 1 80 ? -16.484 10.844 6.371 1 97.38 80 ASN A N 1
ATOM 627 C CA . ASN A 1 80 ? -16.578 9.703 5.461 1 97.38 80 ASN A CA 1
ATOM 628 C C . ASN A 1 80 ? -15.969 10.031 4.098 1 97.38 80 ASN A C 1
ATOM 630 O O . ASN A 1 80 ? -16.234 9.336 3.117 1 97.38 80 ASN A O 1
ATOM 634 N N . ARG A 1 81 ? -15.25 11.102 4.082 1 98.44 81 ARG A N 1
ATOM 635 C CA . ARG A 1 81 ? -14.594 11.562 2.859 1 98.44 81 ARG A CA 1
ATOM 636 C C . ARG A 1 81 ? -13.086 11.375 2.945 1 98.44 81 ARG A C 1
ATOM 638 O O . ARG A 1 81 ? -12.516 11.391 4.039 1 98.44 81 ARG A O 1
ATOM 645 N N . SER A 1 82 ? -12.57 11.211 1.845 1 98.5 82 SER A N 1
ATOM 646 C CA . SER A 1 82 ? -11.125 11.078 1.779 1 98.5 82 SER A CA 1
ATOM 647 C C . SER A 1 82 ? -10.422 12.32 2.32 1 98.5 82 SER A C 1
ATOM 649 O O . SER A 1 82 ? -10.711 13.438 1.888 1 98.5 82 SER A O 1
ATOM 651 N N . PRO A 1 83 ? -9.453 12.156 3.215 1 98.19 83 PRO A N 1
ATOM 652 C CA . PRO A 1 83 ? -8.656 13.297 3.674 1 98.19 83 PRO A CA 1
ATOM 653 C C . PRO A 1 83 ? -7.883 13.969 2.543 1 98.19 83 PRO A C 1
ATOM 655 O O . PRO A 1 83 ? -7.594 15.164 2.613 1 98.19 83 PRO A O 1
ATOM 658 N N . MET A 1 84 ? -7.613 13.18 1.507 1 98.12 84 MET A N 1
ATOM 659 C CA . MET A 1 84 ? -6.699 13.641 0.466 1 98.12 84 MET A CA 1
ATOM 660 C C . MET A 1 84 ? -7.461 14.344 -0.652 1 98.12 84 MET A C 1
ATOM 662 O O . MET A 1 84 ? -6.957 15.305 -1.241 1 98.12 84 MET A O 1
ATOM 666 N N . THR A 1 85 ? -8.609 13.836 -0.905 1 97.38 85 THR A N 1
ATOM 667 C CA . THR A 1 85 ? -9.297 14.344 -2.086 1 97.38 85 THR A CA 1
ATOM 668 C C . THR A 1 85 ? -10.633 14.977 -1.701 1 97.38 85 THR A C 1
ATOM 670 O O . THR A 1 85 ? -11.25 15.68 -2.51 1 97.38 85 THR A O 1
ATOM 673 N N . ASN A 1 86 ? -11.133 14.672 -0.468 1 97.31 86 ASN A N 1
ATOM 674 C CA . ASN A 1 86 ? -12.406 15.141 0.06 1 97.31 86 ASN A CA 1
ATOM 675 C C . ASN A 1 86 ? -13.586 14.5 -0.669 1 97.31 86 ASN A C 1
ATOM 677 O O . ASN A 1 86 ? -14.711 14.992 -0.587 1 97.31 86 ASN A O 1
ATOM 681 N N . LEU A 1 87 ? -13.359 13.523 -1.439 1 98 87 LEU A N 1
ATOM 682 C CA . LEU A 1 87 ? -14.414 12.766 -2.1 1 98 87 LEU A CA 1
ATOM 683 C C . LEU A 1 87 ? -14.93 11.648 -1.196 1 98 87 LEU A C 1
ATOM 685 O O . LEU A 1 87 ? -14.203 11.164 -0.324 1 98 87 LEU A O 1
ATOM 689 N N . PRO A 1 88 ? -16.141 11.258 -1.369 1 98 88 PRO A N 1
ATOM 690 C CA . PRO A 1 88 ? -16.688 10.18 -0.545 1 98 88 PRO A CA 1
ATOM 691 C C . PRO A 1 88 ? -15.906 8.875 -0.684 1 98 88 PRO A C 1
ATOM 693 O O . PRO A 1 88 ? -15.492 8.516 -1.788 1 98 88 PRO A O 1
ATOM 696 N N . LEU A 1 89 ? -15.711 8.258 0.395 1 98.25 89 LEU A N 1
ATOM 697 C CA . LEU A 1 89 ? -15.094 6.938 0.408 1 98.25 89 LEU A CA 1
ATOM 698 C C . LEU A 1 89 ? -16.141 5.852 0.172 1 98.25 89 LEU A C 1
ATOM 700 O O . LEU A 1 89 ? -17.266 5.961 0.651 1 98.25 89 LEU A O 1
ATOM 704 N N . THR A 1 90 ? -15.734 4.867 -0.538 1 96.88 90 THR A N 1
ATOM 705 C CA . THR A 1 90 ? -16.672 3.787 -0.808 1 96.88 90 THR A CA 1
ATOM 706 C C . THR A 1 90 ? -16.891 2.934 0.439 1 96.88 90 THR A C 1
ATOM 708 O O . THR A 1 90 ? -17.922 2.266 0.569 1 96.88 90 THR A O 1
ATOM 711 N N . SER A 1 91 ? -15.961 2.926 1.324 1 96.38 91 SER A N 1
ATOM 712 C CA . SER A 1 91 ? -16.047 2.197 2.586 1 96.38 91 SER A CA 1
ATOM 713 C C . SER A 1 91 ? -15.008 2.699 3.586 1 96.38 91 SER A C 1
ATOM 715 O O . SER A 1 91 ? -14.094 3.438 3.219 1 96.38 91 SER A O 1
ATOM 717 N N . HIS A 1 92 ? -15.211 2.277 4.801 1 96.69 92 HIS A N 1
ATOM 718 C CA . HIS A 1 92 ? -14.258 2.637 5.848 1 96.69 92 HIS A CA 1
ATOM 719 C C . HIS A 1 92 ? -13.266 1.507 6.102 1 96.69 92 HIS A C 1
ATOM 721 O O . HIS A 1 92 ? -12.516 1.542 7.082 1 96.69 92 HIS A O 1
ATOM 727 N N . ASP A 1 93 ? -13.289 0.573 5.176 1 96.12 93 ASP A N 1
ATOM 728 C CA . ASP A 1 93 ? -12.383 -0.559 5.332 1 96.12 93 ASP A CA 1
ATOM 729 C C . ASP A 1 93 ? -10.93 -0.129 5.133 1 96.12 93 ASP A C 1
ATOM 731 O O . ASP A 1 93 ? -10.633 0.678 4.254 1 96.12 93 ASP A O 1
ATOM 735 N N . LEU A 1 94 ? -10.172 -0.677 6.008 1 98.12 94 LEU A N 1
ATOM 736 C CA . LEU A 1 94 ? -8.727 -0.442 5.945 1 98.12 94 LEU A CA 1
ATOM 737 C C . LEU A 1 94 ? -7.973 -1.75 5.738 1 98.12 94 LEU A C 1
ATOM 739 O O . LEU A 1 94 ? -8.336 -2.781 6.309 1 98.12 94 LEU A O 1
ATOM 743 N N . VAL A 1 95 ? -6.98 -1.68 4.914 1 98.19 95 VAL A N 1
ATOM 744 C CA . VAL A 1 95 ? -6.125 -2.836 4.676 1 98.19 95 VAL A CA 1
ATOM 745 C C . VAL A 1 95 ? -4.676 -2.48 5 1 98.19 95 VAL A C 1
ATOM 747 O O . VAL A 1 95 ? -4.184 -1.421 4.602 1 98.19 95 VAL A O 1
ATOM 750 N N . PRO A 1 96 ? -3.963 -3.361 5.734 1 98.62 96 PRO A N 1
ATOM 751 C CA . PRO A 1 96 ? -2.555 -3.074 6.016 1 98.62 96 PRO A CA 1
ATOM 752 C C . PRO A 1 96 ? -1.72 -2.918 4.746 1 98.62 96 PRO A C 1
ATOM 754 O O . PRO A 1 96 ? -1.93 -3.645 3.771 1 98.62 96 PRO A O 1
ATOM 757 N N . ASN A 1 97 ? -0.903 -1.952 4.75 1 98.81 97 ASN A N 1
ATOM 758 C CA . ASN A 1 97 ? 0.05 -1.764 3.66 1 98.81 97 ASN A CA 1
ATOM 759 C C . ASN A 1 97 ? 1.42 -2.338 4.012 1 98.81 97 ASN A C 1
ATOM 761 O O . ASN A 1 97 ? 2.326 -1.598 4.398 1 98.81 97 ASN A O 1
ATOM 765 N N . ARG A 1 98 ? 1.582 -3.557 3.801 1 98.38 98 ARG A N 1
ATOM 766 C CA . ARG A 1 98 ? 2.771 -4.277 4.242 1 98.38 98 ARG A CA 1
ATOM 767 C C . ARG A 1 98 ? 4 -3.846 3.449 1 98.38 98 ARG A C 1
ATOM 769 O O . ARG A 1 98 ? 5.09 -3.703 4.008 1 98.38 98 ARG A O 1
ATOM 776 N N . ALA A 1 99 ? 3.789 -3.699 2.197 1 98.44 99 ALA A N 1
ATOM 777 C CA . ALA A 1 99 ? 4.902 -3.295 1.345 1 98.44 99 ALA A CA 1
ATOM 778 C C . ALA A 1 99 ? 5.434 -1.922 1.752 1 98.44 99 ALA A C 1
ATOM 780 O O . ALA A 1 99 ? 6.648 -1.704 1.789 1 98.44 99 ALA A O 1
ATO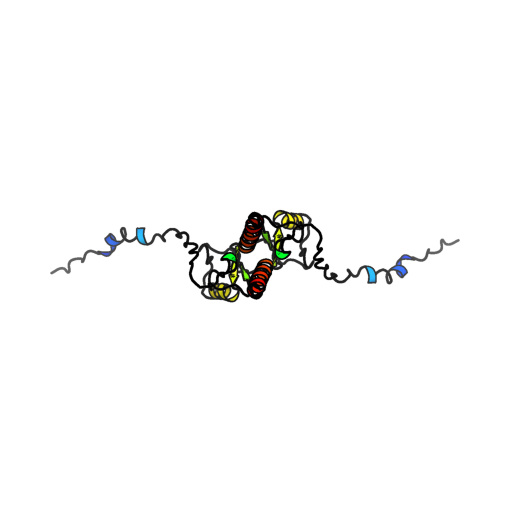M 781 N N . LEU A 1 100 ? 4.543 -0.984 2.037 1 98.5 100 LEU A N 1
ATOM 782 C CA . LEU A 1 100 ? 4.988 0.337 2.471 1 98.5 100 LEU A CA 1
ATOM 783 C C . LEU A 1 100 ? 5.703 0.257 3.814 1 98.5 100 LEU A C 1
ATOM 785 O O . LEU A 1 100 ? 6.676 0.977 4.051 1 98.5 100 LEU A O 1
ATOM 789 N N . LEU A 1 101 ? 5.203 -0.539 4.715 1 98.62 101 LEU A N 1
ATOM 790 C CA . LEU A 1 101 ? 5.875 -0.74 5.996 1 98.62 101 LEU A CA 1
ATOM 791 C C . LEU A 1 101 ? 7.324 -1.172 5.785 1 98.62 101 LEU A C 1
ATOM 793 O O . LEU A 1 101 ? 8.234 -0.646 6.434 1 98.62 101 LEU A O 1
ATOM 797 N N . SER A 1 102 ? 7.535 -2.098 4.871 1 98.06 102 SER A N 1
ATOM 798 C CA . SER A 1 102 ? 8.883 -2.564 4.562 1 98.06 102 SER A CA 1
ATOM 799 C C . SER A 1 102 ? 9.734 -1.44 3.984 1 98.06 102 SER A C 1
ATOM 801 O O . SER A 1 102 ? 10.922 -1.33 4.301 1 98.06 102 SER A O 1
ATOM 803 N N . SER A 1 103 ? 9.117 -0.632 3.15 1 97.31 103 SER A N 1
ATOM 804 C CA . SER A 1 103 ? 9.828 0.513 2.592 1 97.31 103 SER A CA 1
ATOM 805 C C . SER A 1 103 ? 10.258 1.484 3.688 1 97.31 103 SER A C 1
ATOM 807 O O . SER A 1 103 ? 11.367 2.02 3.65 1 97.31 103 SER A O 1
ATOM 809 N N . ILE A 1 104 ? 9.414 1.752 4.617 1 97.5 104 ILE A N 1
ATOM 810 C CA . ILE A 1 104 ? 9.695 2.66 5.723 1 97.5 104 ILE A CA 1
ATOM 811 C C . ILE A 1 104 ? 10.828 2.098 6.578 1 97.5 104 ILE A C 1
ATOM 813 O O . ILE A 1 104 ? 11.75 2.826 6.957 1 97.5 104 ILE A O 1
ATOM 817 N N . GLN A 1 105 ? 10.758 0.84 6.84 1 96.69 105 GLN A N 1
ATOM 818 C CA . GLN A 1 105 ? 11.805 0.195 7.629 1 96.69 105 GLN A CA 1
ATOM 819 C C . GLN A 1 105 ? 13.156 0.295 6.93 1 96.69 105 GLN A C 1
ATOM 821 O O . GLN A 1 105 ? 14.18 0.562 7.57 1 96.69 105 GLN A O 1
ATOM 826 N N . GLU A 1 106 ? 13.133 0.038 5.656 1 93.12 106 GLU A N 1
ATOM 827 C CA . GLU A 1 106 ? 14.367 0.176 4.883 1 93.12 106 GLU A CA 1
ATOM 828 C C . GLU A 1 106 ? 14.922 1.595 4.977 1 93.12 106 GLU A C 1
ATOM 830 O O . GLU A 1 106 ? 16.125 1.785 5.156 1 93.12 106 GLU A O 1
ATOM 835 N N . TYR A 1 107 ? 14.133 2.588 4.836 1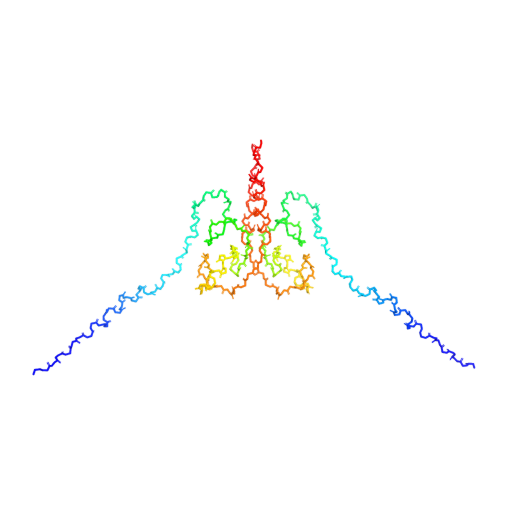 93.5 107 TYR A N 1
ATOM 836 C CA . TYR A 1 107 ? 14.516 3.99 4.945 1 93.5 107 TYR A CA 1
ATOM 837 C C . TYR A 1 107 ? 15.117 4.285 6.316 1 93.5 107 TYR A C 1
ATOM 839 O O . TYR A 1 107 ? 16.188 4.902 6.414 1 93.5 107 TYR A O 1
ATOM 847 N N . LEU A 1 108 ? 14.492 3.846 7.355 1 93.56 108 LEU A N 1
ATOM 848 C CA . LEU A 1 108 ? 14.93 4.113 8.719 1 93.56 108 LEU A CA 1
ATOM 849 C C . LEU A 1 108 ? 16.25 3.41 9.008 1 93.56 108 LEU A C 1
ATOM 851 O O . LEU A 1 108 ? 17.109 3.951 9.719 1 93.56 108 LEU A O 1
ATOM 855 N N . ASP A 1 109 ? 16.422 2.17 8.484 1 92.56 109 ASP A N 1
ATOM 856 C CA . ASP A 1 109 ? 17.672 1.426 8.664 1 92.56 109 ASP A CA 1
ATOM 857 C C . ASP A 1 109 ? 18.844 2.131 7.977 1 92.56 109 ASP A C 1
ATOM 859 O O . ASP A 1 109 ? 19.969 2.107 8.477 1 92.56 109 ASP A O 1
ATOM 863 N N . GLN A 1 110 ? 18.562 2.709 6.871 1 87.12 110 GLN A N 1
ATOM 864 C CA . GLN A 1 110 ? 19.594 3.42 6.121 1 87.12 110 GLN A CA 1
ATOM 865 C C . GLN A 1 110 ? 20.016 4.703 6.836 1 87.12 110 GLN A C 1
ATOM 867 O O . GLN A 1 110 ? 21.156 5.148 6.707 1 87.12 110 GLN A O 1
ATOM 872 N N . GLN A 1 111 ? 19.109 5.32 7.523 1 84 111 GLN A N 1
ATOM 873 C CA . GLN A 1 111 ? 19.422 6.543 8.25 1 84 111 GLN A CA 1
ATOM 874 C C . GLN A 1 111 ? 20.281 6.254 9.477 1 84 111 GLN A C 1
ATOM 876 O O . GLN A 1 111 ? 21.047 7.113 9.922 1 84 111 GLN A O 1
ATOM 881 N N . LYS A 1 112 ? 20.125 5.145 10.125 1 82.94 112 LYS A N 1
ATOM 882 C CA . LYS A 1 112 ? 20.938 4.777 11.281 1 82.94 112 LYS A CA 1
ATOM 883 C C . LYS A 1 112 ? 22.391 4.551 10.891 1 82.94 112 LYS A C 1
ATOM 885 O O . LYS A 1 112 ? 23.297 4.707 11.719 1 82.94 112 LYS A O 1
ATOM 890 N N . GLN A 1 113 ? 22.641 3.998 9.727 1 66.81 113 GLN A N 1
ATOM 891 C CA . GLN A 1 113 ? 24.047 3.771 9.375 1 66.81 113 GLN A CA 1
ATOM 892 C C . GLN A 1 113 ? 24.766 5.09 9.156 1 66.81 113 GLN A C 1
ATOM 894 O O . GLN A 1 113 ? 24.406 5.867 8.266 1 66.81 113 GLN A O 1
ATOM 899 N N . PRO A 1 114 ? 25.484 5.602 10.266 1 54.44 114 PRO A N 1
ATOM 900 C CA . PRO A 1 114 ? 26.375 6.758 10.102 1 54.44 114 PRO A CA 1
ATOM 901 C C . PRO A 1 114 ? 27.219 6.68 8.836 1 54.44 114 PRO A C 1
ATOM 903 O O . PRO A 1 114 ? 27.516 5.586 8.344 1 54.44 114 PRO A O 1
ATOM 906 N N . GLY A 1 115 ? 26.984 7.586 7.719 1 44.78 115 GLY A N 1
ATOM 907 C CA . GLY A 1 115 ? 28.047 7.691 6.742 1 44.78 115 GLY A CA 1
ATOM 908 C C . GLY A 1 115 ? 29.422 7.395 7.324 1 44.78 115 GLY A C 1
ATOM 909 O O . GLY A 1 115 ? 29.922 8.141 8.172 1 44.78 115 GLY A O 1
ATOM 910 N N . SER A 1 116 ? 29.672 6.199 7.723 1 36.47 116 SER A N 1
ATOM 911 C CA . SER A 1 116 ? 31.125 6.141 7.895 1 36.47 116 SER A CA 1
ATOM 912 C C . SER A 1 116 ? 31.844 6.586 6.629 1 36.47 116 SER A C 1
ATOM 914 O O . SER A 1 116 ? 31.344 6.379 5.52 1 36.47 116 SER A O 1
ATOM 916 N N . MET B 1 1 ? -21.359 -75.938 -9.141 1 35.88 1 MET B N 1
ATOM 917 C CA . MET B 1 1 ? -20.172 -75.312 -8.586 1 35.88 1 MET B CA 1
ATOM 918 C C . MET B 1 1 ? -20.375 -73.75 -8.484 1 35.88 1 MET B C 1
ATOM 920 O O . MET B 1 1 ? -20.609 -73.125 -9.492 1 35.88 1 MET B O 1
ATOM 924 N N . THR B 1 2 ? -20.828 -73.312 -7.324 1 37.5 2 THR B N 1
ATOM 925 C CA . THR B 1 2 ? -21.234 -71.938 -6.855 1 37.5 2 THR B CA 1
ATOM 926 C C . THR B 1 2 ? -20.094 -70.938 -6.992 1 37.5 2 THR B C 1
ATOM 928 O O . THR B 1 2 ? -18.922 -71.312 -6.812 1 37.5 2 THR B O 1
ATOM 931 N N . ARG B 1 3 ? -20.281 -70.062 -7.906 1 48.34 3 ARG B N 1
ATOM 932 C CA . ARG B 1 3 ? -19.453 -68.875 -8.219 1 48.34 3 ARG B CA 1
ATOM 933 C C . ARG B 1 3 ? -19.062 -68.125 -6.953 1 48.34 3 ARG B C 1
ATOM 935 O O . ARG B 1 3 ? -19.938 -67.562 -6.273 1 48.34 3 ARG B O 1
ATOM 942 N N . GLU B 1 4 ? -18.062 -68.625 -6.16 1 42.12 4 GLU B N 1
ATOM 943 C CA . GLU B 1 4 ? -17.562 -68.062 -4.906 1 42.12 4 GLU B CA 1
ATOM 944 C C . GLU B 1 4 ? -17.297 -66.562 -5.035 1 42.12 4 GLU B C 1
ATOM 946 O O . GLU B 1 4 ? -16.891 -66.125 -6.102 1 42.12 4 GLU B O 1
ATOM 951 N N . LYS B 1 5 ? -17.875 -65.812 -4.168 1 46 5 LYS B N 1
ATOM 952 C CA . LYS B 1 5 ? -17.844 -64.375 -3.787 1 46 5 LYS B CA 1
ATOM 953 C C . LYS B 1 5 ? -16.422 -63.875 -3.715 1 46 5 LYS B C 1
ATOM 955 O O . LYS B 1 5 ? -15.602 -64.375 -2.947 1 46 5 LYS B O 1
ATOM 960 N N . ARG B 1 6 ? -15.898 -63.25 -4.816 1 49.59 6 ARG B N 1
ATOM 961 C CA . ARG B 1 6 ? -14.641 -62.531 -4.844 1 49.59 6 ARG B CA 1
ATOM 962 C C . ARG B 1 6 ? -14.586 -61.5 -3.723 1 49.59 6 ARG B C 1
ATOM 964 O O . ARG B 1 6 ? -15.508 -60.688 -3.564 1 49.59 6 ARG B O 1
ATOM 971 N N . PRO B 1 7 ? -13.812 -61.688 -2.623 1 47.31 7 PRO B N 1
ATOM 972 C CA . PRO B 1 7 ? -13.703 -60.75 -1.514 1 47.31 7 PRO B CA 1
ATOM 973 C C . PRO B 1 7 ? -13.375 -59.312 -1.981 1 47.31 7 PRO B C 1
ATOM 975 O O . PRO B 1 7 ? -12.672 -59.156 -2.98 1 47.31 7 PRO B O 1
ATOM 978 N N . ASP B 1 8 ? -14.32 -58.344 -1.805 1 42.97 8 ASP B N 1
ATOM 979 C CA . ASP B 1 8 ? -14.25 -56.906 -2.053 1 42.97 8 ASP B CA 1
ATOM 980 C C . ASP B 1 8 ? -13.008 -56.281 -1.402 1 42.97 8 ASP B C 1
ATOM 982 O O . ASP B 1 8 ? -12.945 -56.156 -0.178 1 42.97 8 ASP B O 1
ATOM 986 N N . LEU B 1 9 ? -11.781 -56.562 -1.93 1 49.09 9 LEU B N 1
ATOM 987 C CA . LEU B 1 9 ? -10.484 -56.031 -1.566 1 49.09 9 LEU B CA 1
ATOM 988 C C . LEU B 1 9 ? -10.57 -54.5 -1.388 1 49.09 9 LEU B C 1
ATOM 990 O O . LEU B 1 9 ? -9.602 -53.875 -0.96 1 49.09 9 LEU B O 1
ATOM 994 N N . LEU B 1 10 ? -11.648 -53.906 -1.819 1 48.28 10 LEU B N 1
ATOM 995 C CA . LEU B 1 10 ? -11.688 -52.438 -1.823 1 48.28 10 LEU B CA 1
ATOM 996 C C . LEU B 1 10 ? -11.711 -51.875 -0.4 1 48.28 10 LEU B C 1
ATOM 998 O O . LEU B 1 10 ? -11.195 -50.812 -0.139 1 48.28 10 LEU B O 1
ATOM 1002 N N . THR B 1 11 ? -12.219 -52.688 0.605 1 47.19 11 THR B N 1
ATOM 1003 C CA . THR B 1 11 ? -12.438 -52.031 1.888 1 47.19 11 THR B CA 1
ATOM 1004 C C . THR B 1 11 ? -11.109 -51.781 2.598 1 47.19 11 THR B C 1
ATOM 1006 O O . THR B 1 11 ? -11 -50.844 3.395 1 47.19 11 THR B O 1
ATOM 1009 N N . LYS B 1 12 ? -10.109 -52.719 2.525 1 46.34 12 LYS B N 1
ATOM 1010 C CA . LYS B 1 12 ? -8.977 -52.625 3.438 1 46.34 12 LYS B CA 1
ATOM 1011 C C . LYS B 1 12 ? -8.062 -51.469 3.059 1 46.34 12 LYS B C 1
ATOM 1013 O O . LYS B 1 12 ? -7.078 -51.188 3.754 1 46.34 12 LYS B O 1
ATOM 1018 N N . VAL B 1 13 ? -8.094 -51.031 1.82 1 52.59 13 VAL B N 1
ATOM 1019 C CA . VAL B 1 13 ? -7.102 -50.031 1.442 1 52.59 13 VAL B CA 1
ATOM 1020 C C . VAL B 1 13 ? -7.555 -48.656 1.919 1 52.59 13 VAL B C 1
ATOM 1022 O O . VAL B 1 13 ? -6.871 -47.656 1.687 1 52.59 13 VAL B O 1
ATOM 1025 N N . TRP B 1 14 ? -8.75 -48.531 2.584 1 48.75 14 TRP B N 1
ATOM 1026 C CA . TRP B 1 14 ? -9.242 -47.188 2.934 1 48.75 14 TRP B CA 1
ATOM 1027 C C . TRP B 1 14 ? -8.406 -46.594 4.051 1 48.75 14 TRP B C 1
ATOM 1029 O O . TRP B 1 14 ? -8.133 -45.375 4.039 1 48.75 14 TRP B O 1
ATOM 1039 N N . PRO B 1 15 ? -8.062 -47.406 5.113 1 46.19 15 PRO B N 1
ATOM 1040 C CA . PRO B 1 15 ? -7.398 -46.688 6.215 1 46.19 15 PRO B CA 1
ATOM 1041 C C . PRO B 1 15 ? -6.059 -46.094 5.809 1 46.19 15 PRO B C 1
ATOM 1043 O O . PRO B 1 15 ? -5.57 -45.156 6.461 1 46.19 15 PRO B O 1
ATOM 1046 N N . VAL B 1 16 ? -5.285 -46.781 4.996 1 49.28 16 VAL B N 1
ATOM 1047 C CA . VAL B 1 16 ? -3.951 -46.25 4.691 1 49.28 16 VAL B CA 1
ATOM 1048 C C . VAL B 1 16 ? -4.059 -45 3.855 1 49.28 16 VAL B C 1
ATOM 1050 O O . VAL B 1 16 ? -3.227 -44.094 3.977 1 49.28 16 VAL B O 1
ATOM 1053 N N . VAL B 1 17 ? -5.02 -44.938 2.957 1 52.03 17 VAL B N 1
ATOM 1054 C CA . VAL B 1 17 ? -5.051 -43.812 2.047 1 52.03 17 VAL B CA 1
ATOM 1055 C C . VAL B 1 17 ? -5.688 -42.594 2.742 1 52.03 17 VAL B C 1
ATOM 1057 O O . VAL B 1 17 ? -5.652 -41.5 2.223 1 52.03 17 VAL B O 1
ATOM 1060 N N . GLU B 1 18 ? -6.367 -42.781 3.887 1 45.53 18 GLU B N 1
ATOM 1061 C CA . GLU B 1 18 ? -7.004 -41.656 4.555 1 45.53 18 GLU B CA 1
ATOM 1062 C C . GLU B 1 18 ? -5.977 -40.594 4.949 1 45.53 18 GLU B C 1
ATOM 1064 O O . GLU B 1 18 ? -6.234 -39.406 4.832 1 45.53 18 GLU B O 1
ATOM 1069 N N . PRO B 1 19 ? -4.926 -41.125 5.633 1 43.03 19 PRO B N 1
ATOM 1070 C CA . PRO B 1 19 ? -4.105 -40 6.086 1 43.03 19 PRO B CA 1
ATOM 1071 C C . PRO B 1 19 ? -3.576 -39.156 4.93 1 43.03 19 PRO B C 1
ATOM 1073 O O . PRO B 1 19 ? -3.074 -38.062 5.148 1 43.03 19 PRO B O 1
ATOM 1076 N N . LEU B 1 20 ? -3.338 -39.75 3.783 1 42.28 20 LEU B N 1
ATOM 1077 C CA . LEU B 1 20 ? -2.748 -38.969 2.703 1 42.28 20 LEU B CA 1
ATOM 1078 C C . LEU B 1 20 ? -3.705 -37.875 2.236 1 42.28 20 LEU B C 1
ATOM 1080 O O . LEU B 1 20 ? -3.281 -36.875 1.639 1 42.28 20 LEU B O 1
ATOM 1084 N N . ILE B 1 21 ? -4.996 -38.094 2.248 1 42.44 21 ILE B N 1
ATOM 1085 C CA . ILE B 1 21 ? -5.918 -37.062 1.794 1 42.44 21 ILE B CA 1
ATOM 1086 C C . ILE B 1 21 ? -5.914 -35.906 2.787 1 42.44 21 ILE B C 1
ATOM 1088 O O . ILE B 1 21 ? -6.652 -34.938 2.613 1 42.44 21 ILE B O 1
ATOM 1092 N N . ARG B 1 22 ? -5.551 -36.188 3.988 1 40.28 22 ARG B N 1
ATOM 1093 C CA . ARG B 1 22 ? -5.512 -34.969 4.758 1 40.28 22 ARG B CA 1
ATOM 1094 C C . ARG B 1 22 ? -4.59 -33.938 4.105 1 40.28 22 ARG B C 1
ATOM 1096 O O . ARG B 1 22 ? -3.422 -34.219 3.834 1 40.28 22 ARG B O 1
ATOM 1103 N N . LYS B 1 23 ? -5.242 -33 3.396 1 38.16 23 LYS B N 1
ATOM 1104 C CA . LYS B 1 23 ? -4.496 -31.891 2.811 1 38.16 23 LYS B CA 1
ATOM 1105 C C . LYS B 1 23 ? -3.348 -31.469 3.719 1 38.16 23 LYS B C 1
ATOM 1107 O O . LYS B 1 23 ? -3.545 -31.234 4.914 1 38.16 23 LYS B O 1
ATOM 1112 N N . PRO B 1 24 ? -2.053 -31.906 3.467 1 38.72 24 PRO B N 1
ATOM 1113 C CA . PRO B 1 24 ? -1.034 -31.344 4.363 1 38.72 24 PRO B CA 1
ATOM 1114 C C . PRO B 1 24 ? -1.413 -29.984 4.922 1 38.72 24 PRO B C 1
ATOM 1116 O O . PRO B 1 24 ? -2.209 -29.266 4.312 1 38.72 24 PRO B O 1
ATOM 1119 N N . PRO B 1 25 ? -1.327 -29.781 6.219 1 37.41 25 PRO B N 1
ATOM 1120 C CA . PRO B 1 25 ? -1.452 -28.375 6.598 1 37.41 25 PRO B CA 1
ATOM 1121 C C . PRO B 1 25 ? -0.826 -27.438 5.57 1 37.41 25 PRO B C 1
ATOM 1123 O O . PRO B 1 25 ? 0.077 -27.828 4.832 1 37.41 25 PRO B O 1
ATOM 1126 N N . ALA B 1 26 ? -1.542 -26.391 5.152 1 38.09 26 ALA B N 1
ATOM 1127 C CA . ALA B 1 26 ? -0.96 -25.344 4.312 1 38.09 26 ALA B CA 1
ATOM 1128 C C . ALA B 1 26 ? 0.511 -25.125 4.652 1 38.09 26 ALA B C 1
ATOM 1130 O O . ALA B 1 26 ? 0.842 -24.703 5.762 1 38.09 26 ALA B O 1
ATOM 1131 N N . ALA B 1 27 ? 1.431 -25.984 4.34 1 37.34 27 ALA B N 1
ATOM 1132 C CA . ALA B 1 27 ? 2.846 -25.656 4.504 1 37.34 27 ALA B CA 1
ATOM 1133 C C . ALA B 1 27 ? 3.086 -24.156 4.336 1 37.34 27 ALA B C 1
ATOM 1135 O O . ALA B 1 27 ? 2.393 -23.5 3.564 1 37.34 27 ALA B O 1
ATOM 1136 N N . PRO B 1 28 ? 3.521 -23.5 5.406 1 40.69 28 PRO B N 1
ATOM 1137 C CA . PRO B 1 28 ? 3.875 -22.109 5.098 1 40.69 28 PRO B CA 1
ATOM 1138 C C . PRO B 1 28 ? 4.613 -21.969 3.77 1 40.69 28 PRO B C 1
ATOM 1140 O O . PRO B 1 28 ? 5.578 -22.703 3.516 1 40.69 28 PRO B O 1
ATOM 1143 N N . TRP B 1 29 ? 3.9 -21.891 2.658 1 38.41 29 TRP B N 1
ATOM 1144 C CA . TRP B 1 29 ? 4.609 -21.609 1.416 1 38.41 29 TRP B CA 1
ATOM 1145 C C . TRP B 1 29 ? 5.879 -20.812 1.688 1 38.41 29 TRP B C 1
ATOM 1147 O O . TRP B 1 29 ? 5.844 -19.812 2.408 1 38.41 29 TRP B O 1
ATOM 1157 N N . PRO B 1 30 ? 7.016 -21.422 1.853 1 38.84 30 PRO B N 1
ATOM 1158 C CA . PRO B 1 30 ? 8.211 -20.594 2.041 1 38.84 30 PRO B CA 1
ATOM 1159 C C . PRO B 1 30 ? 8.117 -19.25 1.307 1 38.84 30 PRO B C 1
ATOM 1161 O O . PRO B 1 30 ? 7.672 -19.203 0.157 1 38.84 30 PRO B O 1
ATOM 1164 N N . TYR B 1 31 ? 7.629 -18.234 2.002 1 40.47 31 TYR B N 1
ATOM 1165 C CA . TYR B 1 31 ? 8.062 -16.984 1.383 1 40.47 31 TYR B CA 1
ATOM 1166 C C . TYR B 1 31 ? 9.438 -17.141 0.746 1 40.47 31 TYR B C 1
ATOM 1168 O O . TYR B 1 31 ? 10.453 -17.141 1.442 1 40.47 31 TYR B O 1
ATOM 1176 N N . VAL B 1 32 ? 9.562 -18.25 -0.019 1 35.91 32 VAL B N 1
ATOM 1177 C CA . VAL B 1 32 ? 10.828 -18.344 -0.742 1 35.91 32 VAL B CA 1
ATOM 1178 C C . VAL B 1 32 ? 11.203 -16.984 -1.313 1 35.91 32 VAL B C 1
ATOM 1180 O O . VAL B 1 32 ? 10.438 -16.391 -2.084 1 35.91 32 VAL B O 1
ATOM 1183 N N . GLN B 1 33 ? 11.672 -16.125 -0.394 1 38.47 33 GLN B N 1
ATOM 1184 C CA . GLN B 1 33 ? 12.469 -15.086 -1.025 1 38.47 33 GLN B CA 1
ATOM 1185 C C . GLN B 1 33 ? 13.352 -15.656 -2.129 1 38.47 33 GLN B C 1
ATOM 1187 O O . GLN B 1 33 ? 14.398 -16.25 -1.85 1 38.47 33 GLN B O 1
ATOM 1192 N N . SER B 1 34 ? 12.781 -16.469 -2.945 1 33.94 34 SER B N 1
ATOM 1193 C CA . SER B 1 34 ? 13.734 -16.812 -3.994 1 33.94 34 SER B CA 1
ATOM 1194 C C . SER B 1 34 ? 14.555 -15.609 -4.43 1 33.94 34 SER B C 1
ATOM 1196 O O . SER B 1 34 ? 14 -14.547 -4.73 1 33.94 34 SER B O 1
ATOM 1198 N N . ALA B 1 35 ? 15.719 -15.492 -3.889 1 37.19 35 ALA B N 1
ATOM 1199 C CA . ALA B 1 35 ? 16.75 -14.641 -4.496 1 37.19 35 ALA B CA 1
ATOM 1200 C C . ALA B 1 35 ? 16.688 -14.719 -6.016 1 37.19 35 ALA B C 1
ATOM 1202 O O . ALA B 1 35 ? 17.609 -15.227 -6.656 1 37.19 35 ALA B O 1
ATOM 1203 N N . VAL B 1 36 ? 15.719 -15.344 -6.57 1 38.62 36 VAL B N 1
ATOM 1204 C CA . VAL B 1 36 ? 15.914 -15.586 -7.996 1 38.62 36 VAL B CA 1
ATOM 1205 C C . VAL B 1 36 ? 16.484 -14.336 -8.656 1 38.62 36 VAL B C 1
ATOM 1207 O O . VAL B 1 36 ? 17.516 -14.391 -9.32 1 38.62 36 VAL B O 1
ATOM 1210 N N . THR B 1 37 ? 15.602 -13.625 -9.672 1 41.81 37 THR B N 1
ATOM 1211 C CA . THR B 1 37 ? 16.172 -12.82 -10.75 1 41.81 37 THR B CA 1
ATOM 1212 C C . THR B 1 37 ? 16.938 -11.633 -10.18 1 41.81 37 THR B C 1
ATOM 1214 O O . THR B 1 37 ? 16.734 -11.242 -9.031 1 41.81 37 THR B O 1
ATOM 1217 N N . GLY B 1 38 ? 17.922 -11.125 -11.055 1 44.5 38 GLY B N 1
ATOM 1218 C CA . GLY B 1 38 ? 18.875 -10.023 -11.156 1 44.5 38 GLY B CA 1
ATOM 1219 C C . GLY B 1 38 ? 18.344 -8.727 -10.586 1 44.5 38 GLY B C 1
ATOM 1220 O O . GLY B 1 38 ? 18.922 -7.664 -10.797 1 44.5 38 GLY B O 1
ATOM 1221 N N . SER B 1 39 ? 17 -8.672 -10.359 1 56.09 39 SER B N 1
ATOM 1222 C CA . SER B 1 39 ? 16.75 -7.277 -10.023 1 56.09 39 SER B CA 1
ATOM 1223 C C . SER B 1 39 ? 17.234 -6.949 -8.617 1 56.09 39 SER B C 1
ATOM 1225 O O . SER B 1 39 ? 16.969 -7.691 -7.668 1 56.09 39 SER B O 1
ATOM 1227 N N . TYR B 1 40 ? 18.266 -6.355 -8.406 1 77.62 40 TYR B N 1
ATOM 1228 C CA . TYR B 1 40 ? 18.891 -5.719 -7.25 1 77.62 40 TYR B CA 1
ATOM 1229 C C . TYR B 1 40 ? 17.891 -4.852 -6.496 1 77.62 40 TYR B C 1
ATOM 1231 O O . TYR B 1 40 ? 18.219 -4.25 -5.473 1 77.62 40 TYR B O 1
ATOM 1239 N N . ALA B 1 41 ? 16.531 -5.145 -6.922 1 90.56 41 ALA B N 1
ATOM 1240 C CA . ALA B 1 41 ? 15.562 -4.273 -6.266 1 90.56 41 ALA B CA 1
ATOM 1241 C C . ALA B 1 41 ? 15.109 -4.867 -4.938 1 90.56 41 ALA B C 1
ATOM 1243 O O . ALA B 1 41 ? 15.039 -6.09 -4.785 1 90.56 41 ALA B O 1
ATOM 1244 N N . PRO B 1 42 ? 14.852 -4.039 -3.977 1 94.06 42 PRO B N 1
ATOM 1245 C CA . PRO B 1 42 ? 14.297 -4.547 -2.721 1 94.06 42 PRO B CA 1
ATOM 1246 C C . PRO B 1 42 ? 13.094 -5.465 -2.936 1 94.06 42 PRO B C 1
ATOM 1248 O O . PRO B 1 42 ? 12.266 -5.207 -3.811 1 94.06 42 PRO B O 1
ATOM 1251 N N . ASN B 1 43 ? 12.922 -6.414 -2.205 1 95.06 43 ASN B N 1
ATOM 1252 C CA . ASN B 1 43 ? 11.906 -7.449 -2.383 1 95.06 43 ASN B CA 1
ATOM 1253 C C . ASN B 1 43 ? 10.492 -6.871 -2.287 1 95.06 43 ASN B C 1
ATOM 1255 O O . ASN B 1 43 ? 9.578 -7.359 -2.945 1 95.06 43 ASN B O 1
ATOM 1259 N N . HIS B 1 44 ? 10.32 -5.906 -1.422 1 96.69 44 HIS B N 1
ATOM 1260 C CA . HIS B 1 44 ? 8.984 -5.379 -1.178 1 96.69 44 HIS B CA 1
ATOM 1261 C C . HIS B 1 44 ? 8.469 -4.605 -2.387 1 96.69 44 HIS B C 1
ATOM 1263 O O . HIS B 1 44 ? 7.293 -4.242 -2.441 1 96.69 44 HIS B O 1
ATOM 1269 N N . LEU B 1 45 ? 9.32 -4.371 -3.385 1 98.12 45 LEU B N 1
ATOM 1270 C CA . LEU B 1 45 ? 8.914 -3.693 -4.609 1 98.12 45 LEU B CA 1
ATOM 1271 C C . LEU B 1 45 ? 8.594 -4.703 -5.707 1 98.12 45 LEU B C 1
ATOM 1273 O O . LEU B 1 45 ? 8.055 -4.336 -6.758 1 98.12 45 LEU B O 1
ATOM 1277 N N . ILE B 1 46 ? 8.898 -5.988 -5.477 1 97.94 46 ILE B N 1
ATOM 1278 C CA . ILE B 1 46 ? 8.758 -7.07 -6.441 1 97.94 46 ILE B CA 1
ATOM 1279 C C . ILE B 1 46 ? 7.414 -7.77 -6.238 1 97.94 46 ILE B C 1
ATOM 1281 O O . ILE B 1 46 ? 7.027 -8.062 -5.105 1 97.94 46 ILE B O 1
ATOM 1285 N N . CYS B 1 47 ? 6.707 -7.953 -7.273 1 98.56 47 CYS B N 1
ATOM 1286 C CA . CYS B 1 47 ? 5.453 -8.695 -7.207 1 98.56 47 CYS B CA 1
ATOM 1287 C C . CYS B 1 47 ? 5.707 -10.172 -6.918 1 98.56 47 CYS B C 1
ATOM 1289 O O . CYS B 1 47 ? 6.445 -10.828 -7.648 1 98.56 47 CYS B O 1
ATOM 1291 N N . PRO B 1 48 ? 5 -10.703 -5.922 1 98.06 48 PRO B N 1
ATOM 1292 C CA . PRO B 1 48 ? 5.25 -12.102 -5.578 1 98.06 48 PRO B CA 1
ATOM 1293 C C . PRO B 1 48 ? 4.738 -13.078 -6.641 1 98.06 48 PRO B C 1
ATOM 1295 O O . PRO B 1 48 ? 5.156 -14.234 -6.672 1 98.06 48 PRO B O 1
ATOM 1298 N N . ILE B 1 49 ? 3.781 -12.695 -7.438 1 98.06 49 ILE B N 1
ATOM 1299 C CA . ILE B 1 49 ? 3.246 -13.562 -8.484 1 98.06 49 ILE B CA 1
ATOM 1300 C C . ILE B 1 49 ? 4.121 -13.461 -9.734 1 98.06 49 ILE B C 1
ATOM 1302 O O . ILE B 1 49 ? 4.621 -14.477 -10.227 1 98.06 49 ILE B O 1
ATOM 1306 N N . SER B 1 50 ? 4.367 -12.234 -10.266 1 97.69 50 SER B N 1
ATOM 1307 C CA . SER B 1 50 ? 5.082 -12.047 -11.523 1 97.69 50 SER B CA 1
ATOM 1308 C C . SER B 1 50 ? 6.594 -12.039 -11.305 1 97.69 50 SER B C 1
ATOM 1310 O O . SER B 1 50 ? 7.363 -12.18 -12.258 1 97.69 50 SER B O 1
ATOM 1312 N N . MET B 1 51 ? 7.043 -11.773 -10.117 1 96.88 51 MET B N 1
ATOM 1313 C CA . MET B 1 51 ? 8.445 -11.75 -9.711 1 96.88 51 MET B CA 1
ATOM 1314 C C . MET B 1 51 ? 9.203 -10.633 -10.43 1 96.88 51 MET B C 1
ATOM 1316 O O . MET B 1 51 ? 10.398 -10.758 -10.703 1 96.88 51 MET B O 1
ATOM 1320 N N . ASP B 1 52 ? 8.531 -9.609 -10.781 1 97 52 ASP B N 1
ATOM 1321 C CA . ASP B 1 52 ? 9.086 -8.398 -11.375 1 97 52 ASP B CA 1
ATOM 1322 C C . ASP B 1 52 ? 8.719 -7.168 -10.555 1 97 52 ASP B C 1
ATOM 1324 O O . ASP B 1 52 ? 7.781 -7.207 -9.75 1 97 52 ASP B O 1
ATOM 1328 N N . ILE B 1 53 ? 9.547 -6.105 -10.75 1 97.75 53 ILE B N 1
ATOM 1329 C CA . ILE B 1 53 ? 9.172 -4.836 -10.133 1 97.75 53 ILE B CA 1
ATOM 1330 C C . ILE B 1 53 ? 7.762 -4.445 -10.562 1 97.75 53 ILE B C 1
ATOM 1332 O O . ILE B 1 53 ? 7.418 -4.539 -11.75 1 97.75 53 ILE B O 1
ATOM 1336 N N . MET B 1 54 ? 6.988 -4.02 -9.625 1 98.5 54 MET B N 1
ATOM 1337 C CA . MET B 1 54 ? 5.59 -3.744 -9.938 1 98.5 54 MET B CA 1
ATOM 1338 C C . MET B 1 54 ? 5.449 -2.426 -10.688 1 98.5 54 MET B C 1
ATOM 1340 O O . MET B 1 54 ? 6.133 -1.451 -10.375 1 98.5 54 MET B O 1
ATOM 1344 N N . LYS B 1 55 ? 4.547 -2.432 -11.664 1 98.56 55 LYS B N 1
ATOM 1345 C CA . LYS B 1 55 ? 4.223 -1.224 -12.414 1 98.56 55 LYS B CA 1
ATOM 1346 C C . LYS B 1 55 ? 2.879 -0.649 -11.984 1 98.56 55 LYS B C 1
ATOM 1348 O O . LYS B 1 55 ? 2.664 0.562 -12.047 1 98.56 55 LYS B O 1
ATOM 1353 N N . ASP B 1 56 ? 2.027 -1.472 -11.609 1 98.88 56 ASP B N 1
ATOM 1354 C CA . ASP B 1 56 ? 0.693 -1.126 -11.125 1 98.88 56 ASP B CA 1
ATOM 1355 C C . ASP B 1 56 ? 0.359 -1.887 -9.844 1 98.88 56 ASP B C 1
ATOM 1357 O O . ASP B 1 56 ? -0.478 -2.791 -9.852 1 98.88 56 ASP B O 1
ATOM 1361 N N . PRO B 1 57 ? 0.995 -1.418 -8.781 1 98.94 57 PRO B N 1
ATOM 1362 C CA . PRO B 1 57 ? 0.8 -2.139 -7.52 1 98.94 57 PRO B CA 1
ATOM 1363 C C . PRO B 1 57 ? -0.607 -1.969 -6.953 1 98.94 57 PRO B C 1
ATOM 1365 O O . PRO B 1 57 ? -1.11 -0.845 -6.871 1 98.94 57 PRO B O 1
ATOM 1368 N N . GLN B 1 58 ? -1.24 -3.072 -6.598 1 98.94 58 GLN B N 1
ATOM 1369 C CA . GLN B 1 58 ? -2.562 -3.121 -5.98 1 98.94 58 GLN B CA 1
ATOM 1370 C C . GLN B 1 58 ? -2.537 -3.938 -4.691 1 98.94 58 GLN B C 1
ATOM 1372 O O . GLN B 1 58 ? -1.92 -5.004 -4.637 1 98.94 58 GLN B O 1
ATOM 1377 N N . VAL B 1 59 ? -3.199 -3.434 -3.672 1 98.81 59 VAL B N 1
ATOM 1378 C CA . VAL B 1 59 ? -3.291 -4.156 -2.408 1 98.81 59 VAL B CA 1
ATOM 1379 C C . VAL B 1 59 ? -4.562 -5.004 -2.389 1 98.81 59 VAL B C 1
ATOM 1381 O O . VAL B 1 59 ? -5.633 -4.539 -2.791 1 98.81 59 VAL B O 1
ATOM 1384 N N . ALA B 1 60 ? -4.41 -6.207 -1.948 1 98.62 60 ALA B N 1
ATOM 1385 C CA . ALA B 1 60 ? -5.551 -7.105 -1.803 1 98.62 60 ALA B CA 1
ATOM 1386 C C . ALA B 1 60 ? -6.02 -7.168 -0.351 1 98.62 60 ALA B C 1
ATOM 1388 O O . ALA B 1 60 ? -5.461 -6.492 0.517 1 98.62 60 ALA B O 1
ATOM 1389 N N . SER B 1 61 ? -7.066 -7.973 -0.152 1 97.81 61 SER B N 1
ATOM 1390 C CA . SER B 1 61 ? -7.707 -7.996 1.158 1 97.81 61 SER B CA 1
ATOM 1391 C C . SER B 1 61 ? -6.805 -8.633 2.207 1 97.81 61 SER B C 1
ATOM 1393 O O . SER B 1 61 ? -7.012 -8.445 3.408 1 97.81 61 SER B O 1
ATOM 1395 N N . ASP B 1 62 ? -5.77 -9.336 1.766 1 97.69 62 ASP B N 1
ATOM 1396 C CA . ASP B 1 62 ? -4.832 -9.953 2.699 1 97.69 62 ASP B CA 1
ATOM 1397 C C . ASP B 1 62 ? -3.768 -8.945 3.145 1 97.69 62 ASP B C 1
ATOM 1399 O O . ASP B 1 62 ? -2.92 -9.266 3.98 1 97.69 62 ASP B O 1
ATOM 1403 N N . GLY B 1 63 ? -3.742 -7.762 2.57 1 98.38 63 GLY B N 1
ATOM 1404 C CA . GLY B 1 63 ? -2.779 -6.738 2.943 1 98.38 63 GLY B CA 1
ATOM 1405 C C . GLY B 1 63 ? -1.517 -6.773 2.102 1 98.38 63 GLY B C 1
ATOM 1406 O O . GLY B 1 63 ? -0.663 -5.891 2.217 1 98.38 63 GLY B O 1
ATOM 1407 N N . PHE B 1 64 ? -1.375 -7.746 1.257 1 98.69 64 PHE B N 1
ATOM 1408 C CA . PHE B 1 64 ? -0.211 -7.816 0.381 1 98.69 64 PHE B CA 1
ATOM 1409 C C . PHE B 1 64 ? -0.471 -7.078 -0.927 1 98.69 64 PHE B C 1
ATOM 1411 O O . PHE B 1 64 ? -1.624 -6.879 -1.313 1 98.69 64 PHE B O 1
ATOM 1418 N N . THR B 1 65 ? 0.612 -6.672 -1.488 1 98.88 65 THR B N 1
ATOM 1419 C CA . THR B 1 65 ? 0.527 -5.934 -2.742 1 98.88 65 THR B CA 1
ATOM 1420 C C . THR B 1 65 ? 0.988 -6.793 -3.912 1 98.88 65 THR B C 1
ATOM 1422 O O . THR B 1 65 ? 1.975 -7.527 -3.801 1 98.88 65 THR B O 1
ATOM 1425 N N . TYR B 1 66 ? 0.274 -6.66 -5.016 1 98.88 66 TYR B N 1
ATOM 1426 C CA . TYR B 1 66 ? 0.555 -7.422 -6.227 1 98.88 66 TYR B CA 1
ATOM 1427 C C . TYR B 1 66 ? 0.502 -6.531 -7.461 1 98.88 66 TYR B C 1
ATOM 1429 O O . TYR B 1 66 ? -0.103 -5.457 -7.43 1 98.88 66 TYR B O 1
ATOM 1437 N N . GLU B 1 67 ? 1.133 -7.012 -8.5 1 98.88 67 GLU B N 1
ATOM 1438 C CA . GLU B 1 67 ? 0.882 -6.445 -9.828 1 98.88 67 GLU B CA 1
ATOM 1439 C C . GLU B 1 67 ? -0.572 -6.645 -10.242 1 98.88 67 GLU B C 1
ATOM 1441 O O . GLU B 1 67 ? -1.104 -7.754 -10.148 1 98.88 67 GLU B O 1
ATOM 1446 N N . ALA B 1 68 ? -1.174 -5.633 -10.719 1 98.88 68 ALA B N 1
ATOM 1447 C CA . ALA B 1 68 ? -2.598 -5.641 -11.039 1 98.88 68 ALA B CA 1
ATOM 1448 C C . ALA B 1 68 ? -2.938 -6.797 -11.984 1 98.88 68 ALA B C 1
ATOM 1450 O O . ALA B 1 68 ? -3.814 -7.609 -11.688 1 98.88 68 ALA B O 1
ATOM 1451 N N . GLU B 1 69 ? -2.254 -6.895 -13.078 1 98.75 69 GLU B N 1
ATOM 1452 C CA . GLU B 1 69 ? -2.553 -7.922 -14.07 1 98.75 69 GLU B CA 1
ATOM 1453 C C . GLU B 1 69 ? -2.348 -9.32 -13.492 1 98.75 69 GLU B C 1
ATOM 1455 O O . GLU B 1 69 ? -3.121 -10.234 -13.781 1 98.75 69 GLU B O 1
ATOM 1460 N N . ALA B 1 70 ? -1.359 -9.438 -12.695 1 98.81 70 ALA B N 1
ATOM 1461 C CA . ALA B 1 70 ? -1.022 -10.742 -12.141 1 98.81 70 ALA B CA 1
ATOM 1462 C C . ALA B 1 70 ? -2.1 -11.219 -11.164 1 98.81 70 ALA B C 1
ATOM 1464 O O . ALA B 1 70 ? -2.555 -12.359 -11.25 1 98.81 70 ALA B O 1
ATOM 1465 N N . ILE B 1 71 ? -2.561 -10.383 -10.258 1 98.88 71 ILE B N 1
ATOM 1466 C CA . ILE B 1 71 ? -3.547 -10.781 -9.266 1 98.88 71 ILE B CA 1
ATOM 1467 C C . ILE B 1 71 ? -4.91 -10.961 -9.93 1 98.88 71 ILE B C 1
ATOM 1469 O O . ILE B 1 71 ? -5.688 -11.836 -9.531 1 98.88 71 ILE B O 1
ATOM 1473 N N . MET B 1 72 ? -5.184 -10.195 -10.883 1 98.69 72 MET B N 1
ATOM 1474 C CA . MET B 1 72 ? -6.438 -10.367 -11.617 1 98.69 72 MET B CA 1
ATOM 1475 C C . MET B 1 72 ? -6.465 -11.711 -12.336 1 98.69 72 MET B C 1
ATOM 1477 O O . MET B 1 72 ? -7.488 -12.398 -12.336 1 98.69 72 MET B O 1
ATOM 1481 N N . ARG B 1 73 ? -5.379 -12.039 -12.977 1 98.62 73 ARG B N 1
ATOM 1482 C CA . ARG B 1 73 ? -5.277 -13.352 -13.617 1 98.62 73 ARG B CA 1
ATOM 1483 C C . ARG B 1 73 ? -5.414 -14.469 -12.594 1 98.62 73 ARG B C 1
ATOM 1485 O O . ARG B 1 73 ? -6.035 -15.5 -12.867 1 98.62 73 ARG B O 1
ATOM 1492 N N . TRP B 1 74 ? -4.793 -14.203 -11.461 1 98.5 74 TRP B N 1
ATOM 1493 C CA . TRP B 1 74 ? -4.902 -15.148 -10.352 1 98.5 74 TRP B CA 1
ATOM 1494 C C . TRP B 1 74 ? -6.363 -15.422 -10.016 1 98.5 74 TRP B C 1
ATOM 1496 O O . TRP B 1 74 ? -6.785 -16.578 -9.93 1 98.5 74 TRP B O 1
ATOM 1506 N N . PHE B 1 75 ? -7.156 -14.414 -9.906 1 98.19 75 PHE B N 1
ATOM 1507 C CA . PHE B 1 75 ? -8.57 -14.523 -9.586 1 98.19 75 PHE B CA 1
ATOM 1508 C C . PHE B 1 75 ? -9.344 -15.164 -10.742 1 98.19 75 PHE B C 1
ATOM 1510 O O . PHE B 1 75 ? -10.227 -15.992 -10.516 1 98.19 75 PHE B O 1
ATOM 1517 N N . ASP B 1 76 ? -8.977 -14.789 -11.922 1 97.88 76 ASP B N 1
ATOM 1518 C CA . ASP B 1 76 ? -9.656 -15.297 -13.109 1 97.88 76 ASP B CA 1
ATOM 1519 C C . ASP B 1 76 ? -9.469 -16.812 -13.242 1 97.88 76 ASP B C 1
ATOM 1521 O O . ASP B 1 76 ? -10.312 -17.484 -13.828 1 97.88 76 ASP B O 1
ATOM 1525 N N . GLY B 1 77 ? -8.383 -17.25 -12.734 1 97.56 77 GLY B N 1
ATOM 1526 C CA . GLY B 1 77 ? -8.117 -18.672 -12.75 1 97.56 77 GLY B CA 1
ATOM 1527 C C . GLY B 1 77 ? -8.93 -19.438 -11.727 1 97.56 77 GLY B C 1
ATOM 1528 O O . GLY B 1 77 ? -8.844 -20.672 -11.648 1 97.56 77 GLY B O 1
ATOM 1529 N N . GLY B 1 78 ? -9.703 -18.766 -10.875 1 96.81 78 GLY B N 1
ATOM 1530 C CA . GLY B 1 78 ? -10.586 -19.406 -9.906 1 96.81 78 GLY B CA 1
ATOM 1531 C C . GLY B 1 78 ? -10 -19.438 -8.508 1 96.81 78 GLY B C 1
ATOM 1532 O O . GLY B 1 78 ? -10.594 -20.031 -7.598 1 96.81 78 GLY B O 1
ATOM 1533 N N . ASN B 1 79 ? -8.852 -18.797 -8.359 1 97.25 79 ASN B N 1
ATOM 1534 C CA . ASN B 1 79 ? -8.195 -18.797 -7.059 1 97.25 79 ASN B CA 1
ATOM 1535 C C . ASN B 1 79 ? -8.734 -17.688 -6.16 1 97.25 79 ASN B C 1
ATOM 1537 O O . ASN B 1 79 ? -8.695 -16.5 -6.527 1 97.25 79 ASN B O 1
ATOM 1541 N N . ASN B 1 80 ? -9.188 -18.109 -4.973 1 97.44 80 ASN B N 1
ATOM 1542 C CA . ASN B 1 80 ? -9.742 -17.141 -4.027 1 97.44 80 ASN B CA 1
ATOM 1543 C C . ASN B 1 80 ? -8.922 -17.078 -2.746 1 97.44 80 ASN B C 1
ATOM 1545 O O . ASN B 1 80 ? -9.391 -16.562 -1.724 1 97.44 80 ASN B O 1
ATOM 1549 N N . ARG B 1 81 ? -7.77 -17.641 -2.832 1 98.44 81 ARG B N 1
ATOM 1550 C CA . ARG B 1 81 ? -6.852 -17.656 -1.699 1 98.44 81 ARG B CA 1
ATOM 1551 C C . ARG B 1 81 ? -5.66 -16.734 -1.938 1 98.44 81 ARG B C 1
ATOM 1553 O O . ARG B 1 81 ? -5.281 -16.484 -3.086 1 98.44 81 ARG B O 1
ATOM 1560 N N . SER B 1 82 ? -5.191 -16.297 -0.883 1 98.5 82 SER B N 1
ATOM 1561 C CA . SER B 1 82 ? -4.012 -15.445 -0.967 1 98.5 82 SER B CA 1
ATOM 1562 C C . SER B 1 82 ? -2.842 -16.172 -1.617 1 98.5 82 SER B C 1
ATOM 1564 O O . SER B 1 82 ? -2.475 -17.266 -1.192 1 98.5 82 SER B O 1
ATOM 1566 N N . PRO B 1 83 ? -2.184 -15.562 -2.602 1 98.19 83 PRO B N 1
ATOM 1567 C CA . PRO B 1 83 ? -0.969 -16.156 -3.174 1 98.19 83 PRO B CA 1
ATOM 1568 C C . PRO B 1 83 ? 0.152 -16.297 -2.148 1 98.19 83 PRO B C 1
ATOM 1570 O O . PRO B 1 83 ? 1.001 -17.188 -2.285 1 98.19 83 PRO B O 1
ATOM 1573 N N . MET B 1 84 ? 0.084 -15.461 -1.127 1 98.19 84 MET B N 1
ATOM 1574 C CA . MET B 1 84 ? 1.208 -15.367 -0.2 1 98.19 84 MET B CA 1
ATOM 1575 C C . MET B 1 84 ? 1.03 -16.328 0.969 1 98.19 84 MET B C 1
ATOM 1577 O O . MET B 1 84 ? 2.006 -16.906 1.462 1 98.19 84 MET B O 1
ATOM 1581 N N . THR B 1 85 ? -0.19 -16.453 1.364 1 97.38 85 THR B N 1
ATOM 1582 C CA . THR B 1 85 ? -0.398 -17.203 2.598 1 97.38 85 THR B CA 1
ATOM 1583 C C . THR B 1 85 ? -1.247 -18.438 2.338 1 97.38 85 THR B C 1
ATOM 1585 O O . THR B 1 85 ? -1.334 -19.328 3.189 1 97.38 85 THR B O 1
ATOM 1588 N N . ASN B 1 86 ? -1.942 -18.469 1.164 1 97.31 86 ASN B N 1
ATOM 1589 C CA . ASN B 1 86 ? -2.848 -19.547 0.76 1 97.31 86 ASN B CA 1
ATOM 1590 C C . ASN B 1 86 ? -4.105 -19.562 1.624 1 97.31 86 ASN B C 1
ATOM 1592 O O . ASN B 1 86 ? -4.828 -20.562 1.645 1 97.31 86 ASN B O 1
ATOM 1596 N N . LEU B 1 87 ? -4.336 -18.594 2.393 1 98 87 LEU B N 1
ATOM 1597 C CA . LEU B 1 87 ? -5.559 -18.453 3.178 1 98 87 LEU B CA 1
ATOM 1598 C C . LEU B 1 87 ? -6.66 -17.781 2.365 1 98 87 LEU B C 1
ATOM 1600 O O . LEU B 1 87 ? -6.375 -17.031 1.435 1 98 87 LEU B O 1
ATOM 1604 N N . PRO B 1 88 ? -7.867 -18.078 2.676 1 98 88 PRO B N 1
ATOM 1605 C CA . PRO B 1 88 ? -8.969 -17.453 1.946 1 98 88 PRO B CA 1
ATOM 1606 C C . PRO B 1 88 ? -8.953 -15.922 2.041 1 98 88 PRO B C 1
ATOM 1608 O O . PRO B 1 88 ? -8.648 -15.367 3.102 1 98 88 PRO B O 1
ATOM 1611 N N . LEU B 1 89 ? -9.203 -15.328 0.963 1 98.25 89 LEU B N 1
ATOM 1612 C CA . LEU B 1 89 ? -9.359 -13.875 0.924 1 98.25 89 LEU B CA 1
ATOM 1613 C C . LEU B 1 89 ? -10.773 -13.461 1.306 1 98.25 89 LEU B C 1
ATOM 1615 O O . LEU B 1 89 ? -11.742 -14.141 0.948 1 98.25 89 LEU B O 1
ATOM 1619 N N . THR B 1 90 ? -10.859 -12.367 1.993 1 96.81 90 THR B N 1
ATOM 1620 C CA . THR B 1 90 ? -12.18 -11.906 2.395 1 96.81 90 THR B CA 1
ATOM 1621 C C . THR B 1 90 ? -12.93 -11.32 1.204 1 96.81 90 THR B C 1
ATOM 1623 O O . THR B 1 90 ? -14.164 -11.281 1.2 1 96.81 90 THR B O 1
ATOM 1626 N N . SER B 1 91 ? -12.234 -10.875 0.233 1 96.38 91 SER B N 1
ATOM 1627 C CA . SER B 1 91 ? -12.812 -10.328 -0.991 1 96.38 91 SER B CA 1
ATOM 1628 C C . SER B 1 91 ? -11.773 -10.258 -2.107 1 96.38 91 SER B C 1
ATOM 1630 O O . SER B 1 91 ? -10.578 -10.414 -1.861 1 96.38 91 SER B O 1
ATOM 1632 N N . HIS B 1 92 ? -12.281 -10.039 -3.293 1 96.69 92 HIS B N 1
ATOM 1633 C CA . HIS B 1 92 ? -11.398 -9.898 -4.441 1 96.69 92 HIS B CA 1
ATOM 1634 C C . HIS B 1 92 ? -11.148 -8.422 -4.766 1 96.69 92 HIS B C 1
ATOM 1636 O O . HIS B 1 92 ? -10.594 -8.102 -5.82 1 96.69 92 HIS B O 1
ATOM 1642 N N . ASP B 1 93 ? -11.562 -7.613 -3.814 1 96.06 93 ASP B N 1
ATOM 1643 C CA . ASP B 1 93 ? -11.375 -6.184 -4.027 1 96.06 93 ASP B CA 1
ATOM 1644 C C . ASP B 1 93 ? -9.898 -5.809 -4 1 96.06 93 ASP B C 1
ATOM 1646 O O . ASP B 1 93 ? -9.133 -6.324 -3.18 1 96.06 93 ASP B O 1
ATOM 1650 N N . LEU B 1 94 ? -9.609 -4.969 -4.941 1 98.12 94 LEU B N 1
ATOM 1651 C CA . LEU B 1 94 ? -8.25 -4.438 -5.039 1 98.12 94 LEU B CA 1
ATOM 1652 C C . LEU B 1 94 ? -8.25 -2.92 -4.875 1 98.12 94 LEU B C 1
ATOM 1654 O O . LEU B 1 94 ? -9.148 -2.236 -5.375 1 98.12 94 LEU B O 1
ATOM 1658 N N . VAL B 1 95 ? -7.273 -2.449 -4.156 1 98.25 95 VAL B N 1
ATOM 1659 C CA . VAL B 1 95 ? -7.105 -1.011 -3.98 1 98.25 95 VAL B CA 1
ATOM 1660 C C . VAL B 1 95 ? -5.723 -0.588 -4.461 1 98.25 95 VAL B C 1
ATOM 1662 O O . VAL B 1 95 ? -4.723 -1.243 -4.152 1 98.25 95 VAL B O 1
ATOM 1665 N N . PRO B 1 96 ? -5.633 0.517 -5.242 1 98.62 96 PRO B N 1
ATOM 1666 C CA . PRO B 1 96 ? -4.312 0.979 -5.672 1 98.62 96 PRO B CA 1
ATOM 1667 C C . PRO B 1 96 ? -3.391 1.302 -4.5 1 98.62 96 PRO B C 1
ATOM 1669 O O . PRO B 1 96 ? -3.838 1.844 -3.486 1 98.62 96 PRO B O 1
ATOM 1672 N N . ASN B 1 97 ? -2.207 0.883 -4.617 1 98.81 97 ASN B N 1
ATOM 1673 C CA . ASN B 1 97 ? -1.186 1.237 -3.639 1 98.81 97 ASN B CA 1
ATOM 1674 C C . ASN B 1 97 ? -0.341 2.418 -4.113 1 98.81 97 ASN B C 1
ATOM 1676 O O . ASN B 1 97 ? 0.772 2.23 -4.605 1 98.81 97 ASN B O 1
ATOM 1680 N N . ARG B 1 98 ? -0.805 3.559 -3.881 1 98.44 98 ARG B N 1
ATOM 1681 C CA . ARG B 1 98 ? -0.201 4.77 -4.426 1 98.44 98 ARG B CA 1
ATOM 1682 C C . ARG B 1 98 ? 1.152 5.047 -3.777 1 98.44 98 ARG B C 1
ATOM 1684 O O . ARG B 1 98 ? 2.096 5.461 -4.453 1 98.44 98 ARG B O 1
ATOM 1691 N N . ALA B 1 99 ? 1.184 4.848 -2.514 1 98.44 99 ALA B N 1
ATOM 1692 C CA . ALA B 1 99 ? 2.434 5.09 -1.799 1 98.44 99 ALA B CA 1
ATOM 1693 C C . ALA B 1 99 ? 3.539 4.164 -2.297 1 98.44 99 ALA B C 1
ATOM 1695 O O . ALA B 1 99 ? 4.684 4.59 -2.469 1 98.44 99 ALA B O 1
ATOM 1696 N N . LEU B 1 100 ? 3.225 2.896 -2.514 1 98.5 100 LEU B N 1
ATOM 1697 C CA . LEU B 1 100 ? 4.227 1.973 -3.029 1 98.5 100 LEU B CA 1
ATOM 1698 C C . LEU B 1 100 ? 4.656 2.369 -4.438 1 98.5 100 LEU B C 1
ATOM 1700 O O . LEU B 1 100 ? 5.832 2.238 -4.793 1 98.5 100 LEU B O 1
ATOM 1704 N N . LEU B 1 101 ? 3.732 2.777 -5.254 1 98.62 101 LEU B N 1
ATOM 1705 C CA . LEU B 1 101 ? 4.07 3.256 -6.59 1 98.62 101 LEU B CA 1
ATOM 1706 C C . LEU B 1 101 ? 5.109 4.371 -6.523 1 98.62 101 LEU B C 1
ATOM 1708 O O . LEU B 1 101 ? 6.086 4.359 -7.277 1 98.62 101 LEU B O 1
ATOM 1712 N N . SER B 1 102 ? 4.922 5.301 -5.605 1 98.06 102 SER B N 1
ATOM 1713 C CA . SER B 1 102 ? 5.871 6.395 -5.422 1 98.06 102 SER B CA 1
ATOM 1714 C C . SER B 1 102 ? 7.23 5.879 -4.973 1 98.06 102 SER B C 1
ATOM 1716 O O . SER B 1 102 ? 8.266 6.375 -5.414 1 98.06 102 SER B O 1
ATOM 1718 N N . SER B 1 103 ? 7.203 4.895 -4.109 1 97.31 103 SER B N 1
ATOM 1719 C CA . SER B 1 103 ? 8.453 4.285 -3.666 1 97.31 103 SER B CA 1
ATOM 1720 C C . SER B 1 103 ? 9.195 3.635 -4.828 1 97.31 103 SER B C 1
ATOM 1722 O O . SER B 1 103 ? 10.422 3.738 -4.922 1 97.31 103 SER B O 1
ATOM 1724 N N . ILE B 1 104 ? 8.516 2.947 -5.668 1 97.56 104 ILE B N 1
ATOM 1725 C CA . ILE B 1 104 ? 9.102 2.277 -6.824 1 97.56 104 ILE B CA 1
ATOM 1726 C C . ILE B 1 104 ? 9.688 3.312 -7.777 1 97.56 104 ILE B C 1
ATOM 1728 O O . ILE B 1 104 ? 10.805 3.141 -8.273 1 97.56 104 ILE B O 1
ATOM 1732 N N . GLN B 1 105 ? 8.969 4.359 -7.992 1 96.69 105 GLN B N 1
ATOM 1733 C CA . GLN B 1 105 ? 9.453 5.426 -8.859 1 96.69 105 GLN B CA 1
ATOM 1734 C C . GLN B 1 105 ? 10.734 6.039 -8.312 1 96.69 105 GLN B C 1
ATOM 1736 O O . GLN B 1 105 ? 11.68 6.305 -9.07 1 96.69 105 GLN B O 1
ATOM 1741 N N . GLU B 1 106 ? 10.727 6.281 -7.039 1 93.06 106 GLU B N 1
ATOM 1742 C CA . GLU B 1 106 ? 11.93 6.801 -6.402 1 93.06 106 GLU B CA 1
ATOM 1743 C C . GLU B 1 106 ? 13.109 5.855 -6.598 1 93.06 106 GLU B C 1
ATOM 1745 O O . GLU B 1 106 ? 14.219 6.297 -6.91 1 93.06 106 GLU B O 1
ATOM 1750 N N . TYR B 1 107 ? 12.945 4.609 -6.406 1 93.5 107 TYR B N 1
ATOM 1751 C CA . TYR B 1 107 ? 13.977 3.592 -6.598 1 93.5 107 TYR B CA 1
ATOM 1752 C C . TYR B 1 107 ? 14.5 3.604 -8.031 1 93.5 107 TYR B C 1
ATOM 1754 O O . TYR B 1 107 ? 15.711 3.604 -8.258 1 93.5 107 TYR B O 1
ATOM 1762 N N . LEU B 1 108 ? 13.625 3.629 -8.984 1 93.62 108 LEU B N 1
ATOM 1763 C CA . LEU B 1 108 ? 13.992 3.586 -10.398 1 93.62 108 LEU B CA 1
ATOM 1764 C C . LEU B 1 108 ? 14.742 4.852 -10.797 1 93.62 108 LEU B C 1
ATOM 1766 O O . LEU B 1 108 ? 15.672 4.797 -11.609 1 93.62 108 LEU B O 1
ATOM 1770 N N . ASP B 1 109 ? 14.32 6.031 -10.266 1 92.56 109 ASP B N 1
ATOM 1771 C CA . ASP B 1 109 ? 14.992 7.297 -10.555 1 92.56 109 ASP B CA 1
ATOM 1772 C C . ASP B 1 109 ? 16.422 7.301 -10.016 1 92.56 109 ASP B C 1
ATOM 1774 O O . ASP B 1 109 ? 17.312 7.875 -10.633 1 92.56 109 ASP B O 1
ATOM 1778 N N . GLN B 1 110 ? 16.594 6.699 -8.891 1 87.19 110 GLN B N 1
ATOM 1779 C CA . GLN B 1 110 ? 17.922 6.629 -8.273 1 87.19 110 GLN B CA 1
ATOM 1780 C C . GLN B 1 110 ? 18.844 5.715 -9.062 1 87.19 110 GLN B C 1
ATOM 1782 O O . GLN B 1 110 ? 20.062 5.91 -9.062 1 87.19 110 GLN B O 1
ATOM 1787 N N . GLN B 1 111 ? 18.312 4.711 -9.68 1 84.19 111 GLN B N 1
ATOM 1788 C CA . GLN B 1 111 ? 19.125 3.789 -10.477 1 84.19 111 GLN B CA 1
ATOM 1789 C C . GLN B 1 111 ? 19.594 4.445 -11.773 1 84.19 111 GLN B C 1
ATOM 1791 O O . GLN B 1 111 ? 20.625 4.082 -12.32 1 84.19 111 GLN B O 1
ATOM 1796 N N . LYS B 1 112 ? 18.812 5.316 -12.367 1 82.94 112 LYS B N 1
ATOM 1797 C CA . LYS B 1 112 ? 19.188 6.008 -13.594 1 82.94 112 LYS B CA 1
ATOM 1798 C C . LYS B 1 112 ? 20.359 6.953 -13.359 1 82.94 112 LYS B C 1
ATOM 1800 O O . LYS B 1 112 ? 21.125 7.254 -14.289 1 82.94 112 LYS B O 1
ATOM 1805 N N . GLN B 1 113 ? 20.438 7.59 -12.203 1 66.69 113 GLN B N 1
ATOM 1806 C CA . GLN B 1 113 ? 21.562 8.5 -11.992 1 66.69 113 GLN B CA 1
ATOM 1807 C C . GLN B 1 113 ? 22.875 7.734 -11.875 1 66.69 113 GLN B C 1
ATOM 1809 O O . GLN B 1 113 ? 23.062 6.926 -10.961 1 66.69 113 GLN B O 1
ATOM 1814 N N . PRO B 1 114 ? 23.641 7.594 -13.031 1 54.59 114 PRO B N 1
ATOM 1815 C CA . PRO B 1 114 ? 25 7.051 -12.992 1 54.59 114 PRO B CA 1
ATOM 1816 C C . PRO B 1 114 ? 25.828 7.625 -11.844 1 54.59 114 PRO B C 1
ATOM 1818 O O . PRO B 1 114 ? 25.578 8.75 -11.398 1 54.59 114 PRO B O 1
ATOM 1821 N N . GLY B 1 115 ? 26.188 6.781 -10.727 1 44.88 115 GLY B N 1
ATOM 1822 C CA . GLY B 1 115 ? 27.266 7.297 -9.898 1 44.88 115 GLY B CA 1
ATOM 1823 C C . GLY B 1 115 ? 28.234 8.195 -10.656 1 44.88 115 GLY B C 1
ATOM 1824 O O . GLY B 1 115 ? 28.938 7.734 -11.555 1 44.88 115 GLY B O 1
ATOM 1825 N N . SER B 1 116 ? 27.797 9.328 -11.094 1 36.59 116 SER B N 1
ATOM 1826 C CA . SER B 1 116 ? 29 10.086 -11.43 1 36.59 116 SER B CA 1
ATOM 1827 C C . SER B 1 116 ? 29.969 10.133 -10.258 1 36.59 116 SER B C 1
ATOM 1829 O O . SER B 1 116 ? 29.562 10.125 -9.102 1 36.59 116 SER B O 1
#

Foldseek 3Di:
DDPDDPPPVVPVVVVVCVVVPPPPPQPQPPVCPVPDDDPPDDPLQAAPQVRHRAQWWKAFQVRHIHRPVRLVVVVVVVQQADPRGRHGGPDSDIDTDVVSNVVSVVVVVVVPPPPD/DDPDDDPPPVPPCVVVCVVVPPPPPQPQPPVCPVPPDPPPDDPLQAAPQVRHREQWWKAFQVRHIHRPVRLVVVVVVVQQADPRGRHGGPDSDIDTDVVSNVVSVVVVVVVPPPPD

Sequence (232 aa):
MTREKRPDLLTKVWPVVEPLIRKPPAAPWPYVQSAVTGSYAPNHLICPISMDIMKDPQVASDGFTYEAEAIMRWFDGGNNRSPMTNLPLTSHDLVPNRALLSSIQEYLDQQKQPGSMTREKRPDLLTKVWPVVEPLIRKPPAAPWPYVQSAVTGSYAPNHLICPISMDIMKDPQVASDGFTYEAEAIMRWFDGGNNRSPMTNLPLTSHDLVPNRALLSSIQEYLDQQKQPGS